Protein AF-A0A090EVD7-F1 (afdb_monomer_lite)

Sequence (364 aa):
MPYRMDLFGGSKLKAPQKTLAQLAARLPGAADEATGGKLLAIPYADTAPGTAFEQLARAWAPFKEAYYYTQRRGFAAPPDIAGLGPHDYALEGAFRLSLLPDRPAGAAHPFRLAGPDGPIALRPHDGCGFIRASLAERMPAIARALRPDGAAPVRVFGQDKRTSVPASALQHYPRSAAVAEETREKAEAWLGSRKQPRLTAEELFRTVTSGHIDGPGAVAVPSGDGRLYVPTLKSETLTGDGGVLVGRSPYDKPNLRPFAAGQVRSARDGDATAAFLDRCVAFQYSFNVAHKSGQRLAADDPTLFAKGILIVVPDQMWPADSPNKRSSTAISTATPLSSSATGPGSTSMCASSTRRSRRAARPR

pLDDT: mean 74.7, std 16.67, range [23.47, 95.31]

Foldseek 3Di:
DDWDQPFDLPPQQDFPDDDVLNVVPDDPPDDDPGPGGDTDIHPVVCCDPPHPNVQVLCQQQVDDVSNNVSSCLVNPADPPFPPDGSCLQDQDDDFFEAADEDDDPPDDALWWFADPLGTAQFDFDQQEKAFAPVRNCSRVVVVCQQDPPVGDHDDDPQQVPKDADFLQLVVQDDDDPVVVVLLQVLLVVVCVPDPDVDDRPVRVVSCVRRSRQIFGWDFFGDGNPQAAAAAPSRCPFDQDQFWKWKADPVNDPVRIDIGHNVRYHYVVNVDPNNVCVNNKDKDKDKDKDWQDPDPDRDSPTDIDIGIEMYIHDHLVRGDCPRPCNRGRMYHHHYDPDPDDDDRDYTDIMGMGGDDDDDDDDDDD

Secondary structure (DSSP, 8-state):
--EE-----GGGTSPPPPPHHHHHTPPTT------PPPPP-EEGGGGSTTSHHHHHHHHH--SHHHHHHHHHHHTPPPPS-TT--GGGG---S--PEEEEEP--TTPPPSS-EEETTEEE-B--BTTEEEEEHHHHTTSHHHHHHHS--SSPPPPPTTTT-EEEPPHHHHTTSPP-HHHHHHHHHHHHHHHHT-S-SSPPHHHHHHHHHHTT-EEEEE----BSSSPEEE-HHHHHHHSSSS-EEEEESS-SGGGEEEE-GGGEEEGGGT-HHHHHHHH--EEEEEEEEE--SSSS--TT--EEEEEEEEEEE-GGGS-TTSTTTT-SEEEEE----SS---PPP---EEEEE-PPP-------

Structure (mmCIF, N/CA/C/O backbone):
data_AF-A0A090EVD7-F1
#
_entry.id   AF-A0A090EVD7-F1
#
loop_
_atom_site.group_PDB
_atom_site.id
_atom_site.type_symbol
_atom_site.label_atom_id
_atom_site.label_alt_id
_atom_site.label_comp_id
_atom_site.label_asym_id
_atom_site.label_entity_id
_atom_site.label_seq_id
_atom_site.pdbx_PDB_ins_code
_atom_site.Cartn_x
_atom_site.Cartn_y
_atom_site.Cartn_z
_atom_site.occupancy
_atom_site.B_iso_or_equiv
_atom_site.auth_seq_id
_atom_site.auth_comp_id
_atom_site.auth_asym_id
_atom_site.auth_atom_id
_atom_site.pdbx_PDB_model_num
ATOM 1 N N . MET A 1 1 ? 9.063 25.035 -35.886 1.00 62.44 1 MET A N 1
ATOM 2 C CA . MET A 1 1 ? 9.014 23.572 -35.672 1.00 62.44 1 MET A CA 1
ATOM 3 C C . MET A 1 1 ? 7.650 23.236 -35.087 1.00 62.44 1 MET A C 1
ATOM 5 O O . MET A 1 1 ? 7.340 23.799 -34.045 1.00 62.44 1 MET A O 1
ATOM 9 N N . PRO A 1 2 ? 6.800 22.432 -35.747 1.00 80.94 2 PRO A N 1
ATOM 10 C CA . PRO A 1 2 ? 5.563 21.968 -35.125 1.00 80.94 2 PRO A CA 1
ATOM 11 C C . PRO A 1 2 ? 5.897 21.065 -33.931 1.00 80.94 2 PRO A C 1
ATOM 13 O O . PRO A 1 2 ? 6.804 20.236 -34.013 1.00 80.94 2 PRO A O 1
ATOM 16 N N . TYR A 1 3 ? 5.181 21.243 -32.823 1.00 74.88 3 TYR A N 1
ATOM 17 C CA . TYR A 1 3 ? 5.323 20.434 -31.614 1.00 74.88 3 TYR A CA 1
ATOM 18 C C . TYR A 1 3 ? 4.054 19.621 -31.381 1.00 74.88 3 TYR A C 1
ATOM 20 O O . TYR A 1 3 ? 2.947 20.098 -31.626 1.00 74.88 3 TYR A O 1
ATOM 28 N N . ARG A 1 4 ? 4.222 18.407 -30.861 1.00 71.06 4 ARG A N 1
ATOM 29 C CA . ARG A 1 4 ? 3.141 17.538 -30.405 1.00 71.06 4 ARG A CA 1
ATOM 30 C C . ARG A 1 4 ? 3.018 17.637 -28.882 1.00 71.06 4 ARG A C 1
ATOM 32 O O . ARG A 1 4 ? 4.021 17.553 -28.171 1.00 71.06 4 ARG A O 1
ATOM 39 N N . MET A 1 5 ? 1.794 17.823 -28.389 1.00 64.25 5 MET A N 1
ATOM 40 C CA . MET A 1 5 ? 1.467 18.010 -26.965 1.00 64.25 5 MET A CA 1
ATOM 41 C C . MET A 1 5 ? 0.593 16.863 -26.431 1.00 64.25 5 MET A C 1
ATOM 43 O O . MET A 1 5 ? -0.354 17.077 -25.682 1.00 64.25 5 MET A O 1
ATOM 47 N N . ASP A 1 6 ? 0.908 15.622 -26.800 1.00 64.31 6 ASP A N 1
ATOM 48 C CA . ASP A 1 6 ? 0.109 14.439 -26.431 1.00 64.31 6 ASP A CA 1
ATOM 49 C C . ASP A 1 6 ? 0.366 13.947 -24.991 1.00 64.31 6 ASP A C 1
ATOM 51 O O . ASP A 1 6 ? -0.045 12.852 -24.593 1.00 64.31 6 ASP A O 1
ATOM 55 N N . LEU A 1 7 ? 1.070 14.751 -24.189 1.00 61.84 7 LEU A N 1
ATOM 56 C CA . LEU A 1 7 ? 1.524 14.397 -22.852 1.00 61.84 7 LEU A CA 1
ATOM 57 C C . LEU A 1 7 ? 0.639 15.013 -21.772 1.00 61.84 7 LEU A C 1
ATOM 59 O O . LEU A 1 7 ? 0.555 16.231 -21.615 1.00 61.84 7 LEU A O 1
ATOM 63 N N . PHE A 1 8 ? 0.043 14.159 -20.943 1.00 59.28 8 PHE A N 1
ATOM 64 C CA . PHE A 1 8 ? -0.657 14.581 -19.742 1.00 59.28 8 PHE A CA 1
ATOM 65 C C . PHE A 1 8 ? 0.373 14.758 -18.620 1.00 59.28 8 PHE A C 1
ATOM 67 O O . PHE A 1 8 ? 0.847 13.784 -18.042 1.00 59.28 8 PHE A O 1
ATOM 74 N N . GLY A 1 9 ? 0.694 15.993 -18.232 1.00 56.09 9 GLY A N 1
ATOM 75 C CA . GLY A 1 9 ? 1.605 16.265 -17.106 1.00 56.09 9 GLY A CA 1
ATOM 76 C C . GLY A 1 9 ? 1.060 15.865 -15.717 1.00 56.09 9 GLY A C 1
ATOM 77 O O . GLY A 1 9 ? 1.660 16.177 -14.692 1.00 56.09 9 GLY A O 1
ATOM 78 N N . GLY A 1 10 ? -0.066 15.148 -15.642 1.00 60.41 10 GLY A N 1
ATOM 79 C CA . GLY A 1 10 ? -0.528 14.479 -14.424 1.00 60.41 10 GLY A CA 1
ATOM 80 C C . GLY A 1 10 ? -0.714 15.418 -13.227 1.00 60.41 10 GLY A C 1
ATOM 81 O O . GLY A 1 10 ? -1.279 16.502 -13.347 1.00 60.41 10 GLY A O 1
ATOM 82 N N . SER A 1 11 ? -0.252 15.007 -12.044 1.00 55.81 11 SER A N 1
ATOM 83 C CA . SER A 1 11 ? -0.281 15.837 -10.830 1.00 55.81 11 SER A CA 1
ATOM 84 C C . SER A 1 11 ? 0.554 17.116 -10.943 1.00 55.81 11 SER A C 1
ATOM 86 O O . SER A 1 11 ? 0.278 18.049 -10.199 1.00 55.81 11 SER A O 1
ATOM 88 N N . LYS A 1 12 ? 1.515 17.192 -11.875 1.00 57.22 12 LYS A N 1
ATOM 89 C CA . LYS A 1 12 ? 2.292 18.409 -12.149 1.00 57.22 12 LYS A CA 1
ATOM 90 C C . LYS A 1 12 ? 1.510 19.447 -12.957 1.00 57.22 12 LYS A C 1
ATOM 92 O O . LYS A 1 12 ? 1.918 20.595 -12.922 1.00 57.22 12 LYS A O 1
ATOM 97 N N . LEU A 1 13 ? 0.409 19.073 -13.630 1.00 62.12 13 LEU A N 1
ATOM 98 C CA . LEU A 1 13 ? -0.524 20.010 -14.288 1.00 62.12 13 LEU A CA 1
ATOM 99 C C . LEU A 1 13 ? -1.549 20.616 -13.339 1.00 62.12 13 LEU A C 1
ATOM 101 O O . LEU A 1 13 ? -2.128 21.657 -13.649 1.00 62.12 13 LEU A O 1
ATOM 105 N N . LYS A 1 14 ? -1.813 19.950 -12.211 1.00 60.03 14 LYS A N 1
ATOM 106 C CA . LYS A 1 14 ? -2.810 20.424 -11.258 1.00 60.03 14 LYS A CA 1
ATOM 107 C C . LYS A 1 14 ? -2.303 21.716 -10.632 1.00 60.03 14 LYS A C 1
ATOM 109 O O . LYS A 1 14 ? -1.212 21.735 -10.066 1.00 60.03 14 LYS A O 1
ATOM 114 N N . ALA A 1 15 ? -3.124 22.760 -10.694 1.00 61.50 15 ALA A N 1
ATOM 115 C CA . ALA A 1 15 ? -2.957 23.903 -9.814 1.00 61.50 15 ALA A CA 1
ATOM 116 C C . ALA A 1 15 ? -2.883 23.412 -8.353 1.00 61.50 15 ALA A C 1
ATOM 118 O O . ALA A 1 15 ? -3.482 22.372 -8.033 1.00 61.50 15 ALA A O 1
ATOM 119 N N . PRO A 1 16 ? -2.169 24.125 -7.466 1.00 64.69 16 PRO A N 1
ATOM 120 C CA . PRO A 1 16 ? -2.149 23.804 -6.046 1.00 64.69 16 PRO A CA 1
ATOM 121 C C . PRO A 1 16 ? -3.571 23.560 -5.531 1.00 64.69 16 PRO A C 1
ATOM 123 O O . PRO A 1 16 ? -4.482 24.343 -5.811 1.00 64.69 16 PRO A O 1
ATOM 126 N N . GLN A 1 17 ? -3.786 22.443 -4.825 1.00 63.12 17 GLN A N 1
ATOM 127 C CA . GLN A 1 17 ? -5.107 22.152 -4.275 1.00 63.12 17 GLN A CA 1
ATOM 128 C C . GLN A 1 17 ? -5.476 23.241 -3.274 1.00 63.12 17 GLN A C 1
ATOM 130 O O . GLN A 1 17 ? -4.784 23.434 -2.276 1.00 63.12 17 GLN A O 1
ATOM 135 N N . LYS A 1 18 ? -6.583 23.930 -3.546 1.00 63.94 18 LYS A N 1
ATOM 136 C CA . LYS A 1 18 ? -7.149 24.889 -2.607 1.00 63.94 18 LYS A CA 1
ATOM 137 C C . LYS A 1 18 ? -7.725 24.147 -1.411 1.00 63.94 18 LYS A C 1
ATOM 139 O O . LYS A 1 18 ? -8.393 23.124 -1.569 1.00 63.94 18 LYS A O 1
ATOM 144 N N . THR A 1 19 ? -7.481 24.667 -0.220 1.00 64.44 19 THR A N 1
ATOM 145 C CA . THR A 1 19 ? -8.128 24.173 0.994 1.00 64.44 19 THR A CA 1
ATOM 146 C C . THR A 1 19 ? -9.610 24.553 0.986 1.00 64.44 19 THR A C 1
ATOM 148 O O . THR A 1 19 ? -10.019 25.514 0.330 1.00 64.44 19 THR A O 1
ATOM 151 N N . LEU A 1 20 ? -10.439 23.828 1.739 1.00 58.94 20 LEU A N 1
ATOM 152 C CA . LEU A 1 20 ? -11.855 24.181 1.891 1.00 58.94 20 LEU A CA 1
ATOM 153 C C . LEU A 1 20 ? -12.030 25.579 2.500 1.00 58.94 20 LEU A C 1
ATOM 155 O O . LEU A 1 20 ? -12.945 26.298 2.115 1.00 58.94 20 LEU A O 1
ATOM 159 N N . ALA A 1 21 ? -11.113 26.005 3.374 1.00 60.00 21 ALA A N 1
ATOM 160 C CA . ALA A 1 21 ? -11.080 27.369 3.895 1.00 60.00 21 ALA A CA 1
ATOM 161 C C . ALA A 1 21 ? -10.827 28.417 2.793 1.00 60.00 21 ALA A C 1
ATOM 163 O O . ALA A 1 21 ? -11.496 29.444 2.764 1.00 60.00 21 ALA A O 1
ATOM 164 N N . GLN A 1 22 ? -9.919 28.145 1.848 1.00 66.88 22 GLN A N 1
ATOM 165 C CA . GLN A 1 22 ? -9.660 29.024 0.697 1.00 66.88 22 GLN A CA 1
ATOM 166 C C . GLN A 1 22 ? -10.831 29.061 -0.294 1.00 66.88 22 GLN A C 1
ATOM 168 O O . GLN A 1 22 ? -11.058 30.082 -0.937 1.00 66.88 22 GLN A O 1
ATOM 173 N N . LEU A 1 23 ? -11.579 27.962 -0.420 1.00 68.06 23 LEU A N 1
ATOM 174 C CA . LEU A 1 23 ? -12.808 27.921 -1.214 1.00 68.06 23 LEU A CA 1
ATOM 175 C C . LEU A 1 23 ? -13.944 28.698 -0.533 1.00 68.06 23 LEU A C 1
ATOM 177 O O . LEU A 1 23 ? -14.660 29.427 -1.209 1.00 68.06 23 LEU A O 1
ATOM 181 N N . ALA A 1 24 ? -14.075 28.582 0.791 1.00 65.50 24 ALA A N 1
ATOM 182 C CA . ALA A 1 24 ? -15.090 29.281 1.578 1.00 65.50 24 ALA A CA 1
ATOM 183 C C . ALA A 1 24 ? -14.823 30.792 1.705 1.00 65.50 24 ALA A C 1
ATOM 185 O O . ALA A 1 24 ? -15.763 31.574 1.775 1.00 65.50 24 ALA A O 1
ATOM 186 N N . ALA A 1 25 ? -13.555 31.211 1.703 1.00 68.06 25 ALA A N 1
ATOM 187 C CA . ALA A 1 25 ? -13.157 32.620 1.726 1.00 68.06 25 ALA A CA 1
ATOM 188 C C . ALA A 1 25 ? -13.292 33.322 0.359 1.00 68.06 25 ALA A C 1
ATOM 190 O O . ALA A 1 25 ? -12.976 34.506 0.236 1.00 68.06 25 ALA A O 1
ATOM 191 N N . ARG A 1 26 ? -13.720 32.606 -0.689 1.00 65.75 26 ARG A N 1
ATOM 192 C CA . ARG A 1 26 ? -13.808 33.145 -2.046 1.00 65.75 26 ARG A CA 1
ATOM 193 C C . ARG A 1 26 ? -15.038 34.044 -2.188 1.00 65.75 26 ARG A C 1
ATOM 195 O O . ARG A 1 26 ? -16.167 33.586 -2.043 1.00 65.75 26 ARG A O 1
ATOM 202 N N . LEU A 1 27 ? -14.814 35.309 -2.540 1.00 60.22 27 LEU A N 1
ATOM 203 C CA . LEU A 1 27 ? -15.887 36.224 -2.931 1.00 60.22 27 LEU A CA 1
ATOM 204 C C . LEU A 1 27 ? -16.494 35.802 -4.286 1.00 60.22 27 LEU A C 1
ATOM 206 O O . LEU A 1 27 ? -15.747 35.370 -5.176 1.00 60.22 27 LEU A O 1
ATOM 210 N N . PRO A 1 28 ? -17.820 35.946 -4.484 1.00 53.47 28 PRO A N 1
ATOM 211 C CA . PRO A 1 28 ? -18.448 35.720 -5.783 1.00 53.47 28 PRO A CA 1
ATOM 212 C C . PRO A 1 28 ? -17.797 36.611 -6.852 1.00 53.47 28 PRO A C 1
ATOM 214 O O . PRO A 1 28 ? -17.738 37.825 -6.691 1.00 53.47 28 PRO A O 1
ATOM 217 N N . GLY A 1 29 ? -17.287 36.013 -7.934 1.00 58.09 29 GLY A N 1
ATOM 218 C CA . GLY A 1 29 ? -16.693 36.746 -9.063 1.00 58.09 29 GLY A CA 1
ATOM 219 C C . GLY A 1 29 ? -15.184 37.017 -8.988 1.00 58.09 29 GLY A C 1
ATOM 220 O O . GLY A 1 29 ? -14.632 37.569 -9.936 1.00 58.09 29 GLY A O 1
ATOM 221 N N . ALA A 1 30 ? -14.485 36.602 -7.926 1.00 65.00 30 ALA A N 1
ATOM 222 C CA . ALA A 1 30 ? -13.026 36.730 -7.863 1.00 65.00 30 ALA A CA 1
ATOM 223 C C . ALA A 1 30 ? -12.327 35.838 -8.914 1.00 65.00 30 ALA A C 1
ATOM 225 O O . ALA A 1 30 ? -12.530 34.613 -8.939 1.00 65.00 30 ALA A O 1
ATOM 226 N N . ALA A 1 31 ? -11.498 36.461 -9.760 1.00 57.09 31 ALA A N 1
ATOM 227 C CA . ALA A 1 31 ? -10.691 35.789 -10.775 1.00 57.09 31 ALA A CA 1
ATOM 228 C C . ALA A 1 31 ? -9.670 34.831 -10.135 1.00 57.09 31 ALA A C 1
ATOM 230 O O . ALA A 1 31 ? -9.105 35.109 -9.079 1.00 57.09 31 ALA A O 1
ATOM 231 N N . ASP A 1 32 ? -9.461 33.676 -10.769 1.00 60.75 32 ASP A N 1
ATOM 232 C CA . ASP A 1 32 ? -8.504 32.670 -10.309 1.00 60.75 32 ASP A CA 1
ATOM 233 C C . ASP A 1 32 ? -7.078 33.007 -10.772 1.00 60.75 32 ASP A C 1
ATOM 235 O O . ASP A 1 32 ? -6.754 32.829 -11.942 1.00 60.75 32 ASP A O 1
ATOM 239 N N . GLU A 1 33 ? -6.189 33.386 -9.850 1.00 60.81 33 GLU A N 1
ATOM 240 C CA . GLU A 1 33 ? -4.734 33.306 -10.062 1.00 60.81 33 GLU A CA 1
ATOM 241 C C . GLU A 1 33 ? -4.246 31.877 -9.785 1.00 60.81 33 GLU A C 1
ATOM 243 O O . GLU A 1 33 ? -3.564 31.584 -8.805 1.00 60.81 33 GLU A O 1
ATOM 248 N N . ALA A 1 34 ? -4.645 30.932 -10.629 1.00 56.94 34 ALA A N 1
ATOM 249 C CA . ALA A 1 34 ? -4.056 29.602 -10.617 1.00 56.94 34 ALA A CA 1
ATOM 250 C C . ALA A 1 34 ? -3.180 29.457 -11.858 1.00 56.94 34 ALA A C 1
ATOM 252 O O . ALA A 1 34 ? -3.667 29.113 -12.935 1.00 56.94 34 ALA A O 1
ATOM 253 N N . THR A 1 35 ? -1.877 29.705 -11.719 1.00 56.22 35 THR A N 1
ATOM 254 C CA . THR A 1 35 ? -0.919 29.302 -12.749 1.00 56.22 35 THR A CA 1
ATOM 255 C C . THR A 1 35 ? -0.909 27.772 -12.807 1.00 56.22 35 THR A C 1
ATOM 257 O O . THR A 1 35 ? -0.492 27.080 -11.878 1.00 56.22 35 THR A O 1
ATOM 260 N N . GLY A 1 36 ? -1.486 27.231 -13.883 1.00 59.34 36 GLY A N 1
ATOM 261 C CA . GLY A 1 36 ? -1.478 25.799 -14.168 1.00 59.34 36 GLY A CA 1
ATOM 262 C C . GLY A 1 36 ? -0.056 25.268 -14.372 1.00 59.34 36 GLY A C 1
ATOM 263 O O . GLY A 1 36 ? 0.899 26.025 -14.551 1.00 59.34 36 GLY A O 1
ATOM 264 N N . GLY A 1 37 ? 0.102 23.946 -14.335 1.00 62.09 37 GLY A N 1
ATOM 265 C CA . GLY A 1 37 ? 1.412 23.328 -14.526 1.00 62.09 37 GLY A CA 1
ATOM 266 C C . GLY A 1 37 ? 1.956 23.396 -15.955 1.00 62.09 37 GLY A C 1
ATOM 267 O O . GLY A 1 37 ? 1.226 23.638 -16.912 1.00 62.09 37 GLY A O 1
ATOM 268 N N . LYS A 1 38 ? 3.259 23.129 -16.102 1.00 64.31 38 LYS A N 1
ATOM 269 C CA . LYS A 1 38 ? 3.960 23.102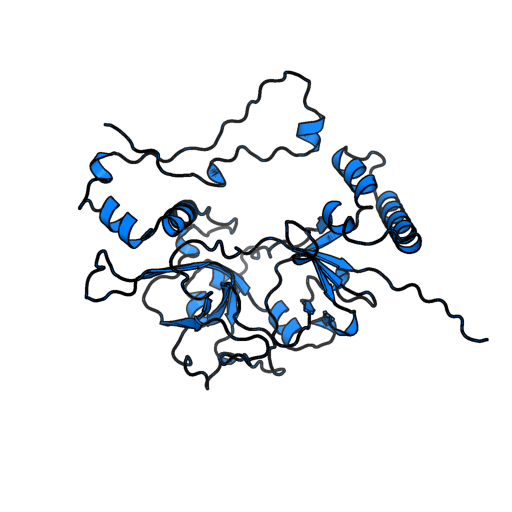 -17.397 1.00 64.31 38 LYS A CA 1
ATOM 270 C C . LYS A 1 38 ? 3.566 21.858 -18.212 1.00 64.31 38 LYS A C 1
ATOM 272 O O . LYS A 1 38 ? 3.585 20.747 -17.682 1.00 64.31 38 LYS A O 1
ATOM 277 N N . LEU A 1 39 ? 3.260 22.043 -19.498 1.00 65.50 39 LEU A N 1
ATOM 278 C CA . LEU A 1 39 ? 3.075 20.962 -20.473 1.00 65.50 39 LEU A CA 1
ATOM 279 C C . LEU A 1 39 ? 4.411 20.632 -21.144 1.00 65.50 39 LEU A C 1
ATOM 281 O O . LEU A 1 39 ? 5.169 21.536 -21.492 1.00 65.50 39 LEU A O 1
ATOM 285 N N . LEU A 1 40 ? 4.693 19.343 -21.340 1.00 66.62 40 LEU A N 1
ATOM 286 C CA . LEU A 1 40 ? 5.825 18.924 -22.160 1.00 66.62 40 LEU A CA 1
ATOM 287 C C . LEU A 1 40 ? 5.381 18.894 -23.627 1.00 66.62 40 LEU A C 1
ATOM 289 O O . LEU A 1 40 ? 4.377 18.266 -23.960 1.00 66.62 40 LEU A O 1
ATOM 293 N N . ALA A 1 41 ? 6.141 19.562 -24.486 1.00 74.19 41 ALA A N 1
ATOM 294 C CA . ALA A 1 41 ? 5.939 19.577 -25.926 1.00 74.19 41 ALA A CA 1
ATOM 295 C C . ALA A 1 41 ? 7.155 18.926 -26.593 1.00 74.19 41 ALA A C 1
ATOM 297 O O . ALA A 1 41 ? 8.290 19.294 -26.296 1.00 74.19 41 ALA A O 1
ATOM 298 N N . ILE A 1 42 ? 6.922 17.953 -27.474 1.00 77.38 42 ILE A N 1
ATOM 299 C CA . ILE A 1 42 ? 7.988 17.239 -28.191 1.00 77.38 42 ILE A CA 1
ATOM 300 C C . ILE A 1 42 ? 7.971 17.705 -29.648 1.00 77.38 42 ILE A C 1
ATOM 302 O O . ILE A 1 42 ? 6.883 17.788 -30.226 1.00 77.38 42 ILE A O 1
ATOM 306 N N . PRO A 1 43 ? 9.121 18.026 -30.263 1.00 85.56 43 PRO A N 1
ATOM 307 C CA . PRO A 1 43 ? 9.169 18.336 -31.686 1.00 85.56 43 PRO A CA 1
ATOM 308 C C . PRO A 1 43 ? 8.533 17.214 -32.513 1.00 85.56 43 PRO A C 1
ATOM 310 O O . PRO A 1 43 ? 8.826 16.038 -32.314 1.00 85.56 43 PRO A O 1
ATOM 313 N N . TYR A 1 44 ? 7.668 17.561 -33.466 1.00 83.00 44 TYR A N 1
ATOM 314 C CA . TYR A 1 44 ? 6.974 16.567 -34.290 1.00 83.00 44 TYR A CA 1
ATOM 315 C C . TYR A 1 44 ? 7.954 15.659 -35.047 1.00 83.00 44 TYR A C 1
ATOM 317 O O . TYR A 1 44 ? 7.718 14.456 -35.156 1.00 83.00 44 TYR A O 1
ATOM 325 N N . ALA A 1 45 ? 9.079 16.225 -35.498 1.00 87.44 45 ALA A N 1
ATOM 326 C CA . ALA A 1 45 ? 10.152 15.498 -36.172 1.00 87.44 45 ALA A CA 1
ATOM 327 C C . ALA A 1 45 ? 10.699 14.338 -35.328 1.00 87.44 45 ALA A C 1
ATOM 329 O O . ALA A 1 45 ? 10.961 13.273 -35.873 1.00 87.44 45 ALA A O 1
ATOM 330 N N . ASP A 1 46 ? 10.773 14.501 -34.004 1.00 84.19 46 ASP A N 1
ATOM 331 C CA . ASP A 1 46 ? 11.256 13.459 -33.096 1.00 84.19 46 ASP A CA 1
ATOM 332 C C . ASP A 1 46 ? 10.214 12.357 -32.873 1.00 84.19 46 ASP A C 1
ATOM 334 O O . ASP A 1 46 ? 10.551 11.280 -32.400 1.00 84.19 46 ASP A O 1
ATOM 338 N N . THR A 1 47 ? 8.950 12.574 -33.239 1.00 79.56 47 THR A N 1
ATOM 339 C CA . THR A 1 47 ? 7.881 11.564 -33.120 1.00 79.56 47 THR A CA 1
ATOM 340 C C . THR A 1 47 ? 7.645 10.758 -34.398 1.00 79.56 47 THR A C 1
ATOM 342 O O . THR A 1 47 ? 6.759 9.903 -34.418 1.00 79.56 47 THR A O 1
ATOM 345 N N . ALA A 1 48 ? 8.400 11.029 -35.467 1.00 84.31 48 ALA A N 1
ATOM 346 C CA . ALA A 1 48 ? 8.284 10.299 -36.724 1.00 84.31 48 ALA A CA 1
ATOM 347 C C . ALA A 1 48 ? 8.717 8.822 -36.570 1.00 84.31 48 ALA A C 1
ATOM 349 O O . ALA A 1 48 ? 9.588 8.526 -35.749 1.00 84.31 48 ALA A O 1
ATOM 350 N N . PRO A 1 49 ? 8.151 7.886 -37.357 1.00 82.38 49 PRO A N 1
ATOM 351 C CA . PRO A 1 49 ? 8.560 6.483 -37.322 1.00 82.38 49 PRO A CA 1
ATOM 352 C C . PRO A 1 49 ? 10.071 6.309 -37.512 1.00 82.38 49 PRO A C 1
ATOM 354 O O . PRO A 1 49 ? 10.656 6.883 -38.431 1.00 82.38 49 PRO A O 1
ATOM 357 N N . GLY A 1 50 ? 10.699 5.493 -36.663 1.00 79.94 50 GLY A N 1
ATOM 358 C CA . GLY A 1 50 ? 12.120 5.165 -36.770 1.00 79.94 50 GLY A CA 1
ATOM 359 C C . GLY A 1 50 ? 13.066 6.135 -36.061 1.00 79.94 50 GLY A C 1
ATOM 360 O O . GLY A 1 50 ? 14.261 5.846 -35.998 1.00 79.94 50 GLY A O 1
ATOM 361 N N . THR A 1 51 ? 12.580 7.226 -35.466 1.00 85.81 51 THR A N 1
ATOM 362 C CA . THR A 1 51 ? 13.415 8.081 -34.609 1.00 85.81 51 THR A CA 1
ATOM 363 C C . THR A 1 51 ? 13.759 7.381 -33.294 1.00 85.81 51 THR A C 1
ATOM 365 O O . THR A 1 51 ? 13.060 6.476 -32.834 1.00 85.81 51 THR A O 1
ATOM 368 N N . ALA A 1 52 ? 14.827 7.832 -32.631 1.00 82.44 52 ALA A N 1
ATOM 369 C CA . ALA A 1 52 ? 15.202 7.302 -31.321 1.00 82.44 52 ALA A CA 1
ATOM 370 C C . ALA A 1 52 ? 14.092 7.502 -30.273 1.00 82.44 52 ALA A C 1
ATOM 372 O O . ALA A 1 52 ? 13.845 6.616 -29.455 1.00 82.44 52 ALA A O 1
ATOM 373 N N . PHE A 1 53 ? 13.399 8.645 -30.316 1.00 81.06 53 PHE A N 1
ATOM 374 C CA . PHE A 1 53 ? 12.300 8.926 -29.399 1.00 81.06 53 PHE A CA 1
ATOM 375 C C . PHE A 1 53 ? 11.077 8.044 -29.680 1.00 81.06 53 PHE A C 1
ATOM 377 O O . PHE A 1 53 ? 10.498 7.520 -28.732 1.00 81.06 53 PHE A O 1
ATOM 384 N N . GLU A 1 54 ? 10.709 7.810 -30.944 1.00 81.38 54 GLU A N 1
ATOM 385 C CA . GLU A 1 54 ? 9.618 6.890 -31.293 1.00 81.38 54 GLU A CA 1
ATOM 386 C C . GLU A 1 54 ? 9.934 5.458 -30.848 1.00 81.38 54 GLU A C 1
ATOM 388 O O . GLU A 1 54 ? 9.127 4.838 -30.156 1.00 81.38 54 GLU A O 1
ATOM 393 N N . GLN A 1 55 ? 11.143 4.966 -31.131 1.00 77.94 55 GLN A N 1
ATOM 394 C CA . GLN A 1 55 ? 11.569 3.627 -30.718 1.00 77.94 55 GLN A CA 1
ATOM 395 C C . GLN A 1 55 ? 11.571 3.462 -29.190 1.00 77.94 55 GLN A C 1
ATOM 397 O O . GLN A 1 55 ? 11.124 2.432 -28.672 1.00 77.94 55 GLN A O 1
ATOM 402 N N . LEU A 1 56 ? 12.033 4.484 -28.458 1.00 77.19 56 LEU A N 1
ATOM 403 C CA . LEU A 1 56 ? 11.985 4.520 -26.997 1.00 77.19 56 LEU A CA 1
ATOM 404 C C . LEU A 1 56 ? 10.540 4.530 -26.490 1.00 77.19 56 LEU A C 1
ATOM 406 O O . LEU A 1 56 ? 10.191 3.739 -25.613 1.00 77.19 56 LEU A O 1
ATOM 410 N N . ALA A 1 57 ? 9.693 5.393 -27.053 1.00 75.56 57 ALA A N 1
ATOM 411 C CA . ALA A 1 57 ? 8.288 5.500 -26.685 1.00 75.56 57 ALA A CA 1
ATOM 412 C C . ALA A 1 57 ? 7.549 4.179 -26.925 1.00 75.56 57 ALA A C 1
ATOM 414 O O . ALA A 1 57 ? 6.795 3.751 -26.057 1.00 75.56 57 ALA A O 1
ATOM 415 N N . ARG A 1 58 ? 7.826 3.478 -28.029 1.00 72.75 58 ARG A N 1
ATOM 416 C CA . ARG A 1 58 ? 7.253 2.160 -28.328 1.00 72.75 58 ARG A CA 1
ATOM 417 C C . ARG A 1 58 ? 7.673 1.096 -27.315 1.00 72.75 58 ARG A C 1
ATOM 419 O O . ARG A 1 58 ? 6.846 0.303 -26.878 1.00 72.75 58 ARG A O 1
ATOM 426 N N . ALA A 1 59 ? 8.938 1.100 -26.893 1.00 70.00 59 ALA A N 1
ATOM 427 C CA . ALA A 1 59 ? 9.426 0.176 -25.869 1.00 70.00 59 ALA A CA 1
ATOM 428 C C . ALA A 1 59 ? 8.870 0.493 -24.468 1.00 70.00 59 ALA A C 1
ATOM 430 O O . ALA A 1 59 ? 8.644 -0.410 -23.662 1.00 70.00 59 ALA A O 1
ATOM 431 N N . TRP A 1 60 ? 8.663 1.774 -24.159 1.00 69.56 60 TRP A N 1
ATOM 432 C CA . TRP A 1 60 ? 8.213 2.225 -22.843 1.00 69.56 60 TRP A CA 1
ATOM 433 C C . TRP A 1 60 ? 6.691 2.278 -22.690 1.00 69.56 60 TRP A C 1
ATOM 435 O O . TRP A 1 60 ? 6.193 2.157 -21.571 1.00 69.56 60 TRP A O 1
ATOM 445 N N . ALA A 1 61 ? 5.951 2.475 -23.774 1.00 70.50 61 ALA A N 1
ATOM 446 C CA . ALA A 1 61 ? 4.501 2.632 -23.811 1.00 70.50 61 ALA A CA 1
ATOM 447 C C . ALA A 1 61 ? 3.888 1.794 -24.951 1.00 70.50 61 ALA A C 1
ATOM 449 O O . ALA A 1 61 ? 3.323 2.349 -25.893 1.00 70.50 61 ALA A O 1
ATOM 450 N N . PRO A 1 62 ? 3.987 0.457 -24.872 1.00 62.56 62 PRO A N 1
ATOM 451 C CA . PRO A 1 62 ? 3.644 -0.433 -25.984 1.00 62.56 62 PRO A CA 1
ATOM 452 C C . PRO A 1 62 ? 2.146 -0.482 -26.329 1.00 62.56 62 PRO A C 1
ATOM 454 O O . PRO A 1 62 ? 1.778 -0.930 -27.409 1.00 62.56 62 PRO A O 1
ATOM 457 N N . PHE A 1 63 ? 1.271 -0.014 -25.438 1.00 64.38 63 PHE A N 1
ATOM 458 C CA . PHE A 1 63 ? -0.169 0.096 -25.673 1.00 64.38 63 PHE A CA 1
ATOM 459 C C . PHE A 1 63 ? -0.739 1.353 -25.012 1.00 64.38 63 PHE A C 1
ATOM 461 O O . PHE A 1 63 ? -0.091 2.000 -24.181 1.00 64.38 63 PHE A O 1
ATOM 468 N N . LYS A 1 64 ? -1.972 1.707 -25.386 1.00 65.25 64 LYS A N 1
ATOM 469 C CA . LYS A 1 64 ? -2.622 2.975 -25.027 1.00 65.25 64 LYS A CA 1
ATOM 470 C C . LYS A 1 64 ? -2.643 3.236 -23.517 1.00 65.25 64 LYS A C 1
ATOM 472 O O . LYS A 1 64 ? -2.329 4.338 -23.079 1.00 65.25 64 LYS A O 1
ATOM 477 N N . GLU A 1 65 ? -2.960 2.234 -22.704 1.00 64.12 65 GLU A N 1
ATOM 478 C CA . GLU A 1 65 ? -2.994 2.366 -21.247 1.00 64.12 65 GLU A CA 1
ATOM 479 C C . GLU A 1 65 ? -1.589 2.522 -20.656 1.00 64.12 65 GLU A C 1
ATOM 481 O O . GLU A 1 65 ? -1.381 3.374 -19.787 1.00 64.12 65 GLU A O 1
ATOM 486 N N . ALA A 1 66 ? -0.609 1.763 -21.161 1.00 64.94 66 ALA A N 1
ATOM 487 C CA . ALA A 1 66 ? 0.789 1.893 -20.758 1.00 64.94 66 ALA A CA 1
ATOM 488 C C . ALA A 1 66 ? 1.324 3.301 -21.045 1.00 64.94 66 ALA A C 1
ATOM 490 O O . ALA A 1 66 ? 2.050 3.844 -20.218 1.00 64.94 66 ALA A O 1
ATOM 491 N N . TYR A 1 67 ? 0.898 3.941 -22.139 1.00 68.25 67 TYR A N 1
ATOM 492 C CA . TYR A 1 67 ? 1.247 5.330 -22.449 1.00 68.25 67 TYR A CA 1
ATOM 493 C C . TYR A 1 67 ? 0.871 6.295 -21.318 1.00 68.25 67 TYR A C 1
ATOM 495 O O . TYR A 1 67 ? 1.730 7.040 -20.844 1.00 68.25 67 TYR A O 1
ATOM 503 N N . TYR A 1 68 ? -0.350 6.218 -20.776 1.00 65.62 68 TYR A N 1
ATOM 504 C CA . TYR A 1 68 ? -0.766 7.084 -19.663 1.00 65.62 68 TYR A CA 1
ATOM 505 C C . TYR A 1 68 ? 0.064 6.872 -18.384 1.00 65.62 68 TYR A C 1
ATOM 507 O O . TYR A 1 68 ? 0.343 7.826 -17.651 1.00 65.62 68 TYR A O 1
ATOM 515 N N . TYR A 1 69 ? 0.469 5.635 -18.084 1.00 63.09 69 TYR A N 1
ATOM 516 C CA . TYR A 1 69 ? 1.293 5.338 -16.905 1.00 63.09 69 TYR A CA 1
ATOM 517 C C . TYR A 1 69 ? 2.770 5.666 -17.111 1.00 63.09 69 TYR A C 1
ATOM 519 O O . TYR A 1 69 ? 3.423 6.137 -16.180 1.00 63.09 69 TYR A O 1
ATOM 527 N N . THR A 1 70 ? 3.287 5.460 -18.316 1.00 65.69 70 THR A N 1
ATOM 528 C CA . THR A 1 70 ? 4.659 5.794 -18.697 1.00 65.69 70 THR A CA 1
ATOM 529 C C . THR A 1 70 ? 4.880 7.295 -18.671 1.00 65.69 70 THR A C 1
ATOM 531 O O . THR A 1 70 ? 5.886 7.737 -18.123 1.00 65.69 70 THR A O 1
ATOM 534 N N . GLN A 1 71 ? 3.903 8.090 -19.116 1.00 65.31 71 GLN A N 1
ATOM 535 C CA . GLN A 1 71 ? 3.923 9.537 -18.898 1.00 65.31 71 GLN A CA 1
ATOM 536 C C . GLN A 1 71 ? 4.055 9.869 -17.408 1.00 65.31 71 GLN A C 1
ATOM 538 O O . GLN A 1 71 ? 4.971 10.579 -17.006 1.00 65.31 71 GLN A O 1
ATOM 543 N N . ARG A 1 72 ? 3.206 9.286 -16.549 1.00 62.03 72 ARG A N 1
ATOM 544 C CA . ARG A 1 72 ? 3.283 9.510 -15.093 1.00 62.03 72 ARG A CA 1
ATOM 545 C C . ARG A 1 72 ? 4.618 9.070 -14.485 1.00 62.03 72 ARG A C 1
ATOM 547 O O . ARG A 1 72 ? 5.049 9.691 -13.521 1.00 62.03 72 ARG A O 1
ATOM 554 N N . ARG A 1 73 ? 5.260 8.030 -15.029 1.00 62.97 73 ARG A N 1
ATOM 555 C CA . ARG A 1 73 ? 6.590 7.565 -14.606 1.00 62.97 73 ARG A CA 1
ATOM 556 C C . ARG A 1 73 ? 7.687 8.547 -15.017 1.00 62.97 73 ARG A C 1
ATOM 558 O O . ARG A 1 73 ? 8.527 8.869 -14.188 1.00 62.97 73 ARG A O 1
ATOM 565 N N . GLY A 1 74 ? 7.636 9.064 -16.245 1.00 59.91 74 GLY A N 1
ATOM 566 C CA . GLY A 1 74 ? 8.560 10.094 -16.733 1.00 59.91 74 GLY A CA 1
ATOM 567 C C . GLY A 1 74 ? 8.455 11.427 -15.980 1.00 59.91 74 GLY A C 1
ATOM 568 O O . GLY A 1 74 ? 9.401 12.204 -15.985 1.00 59.91 74 GLY A O 1
ATOM 569 N N . PHE A 1 75 ? 7.333 11.669 -15.290 1.00 58.81 75 PHE A N 1
ATOM 570 C CA . PHE A 1 75 ? 7.096 12.850 -14.447 1.00 58.81 75 PHE A CA 1
ATOM 571 C C . PHE A 1 75 ? 7.011 12.535 -12.947 1.00 58.81 75 PHE A C 1
ATOM 573 O O . PHE A 1 75 ? 6.481 13.350 -12.180 1.00 58.81 75 PHE A O 1
ATOM 580 N N . ALA A 1 76 ? 7.490 11.367 -12.508 1.00 57.72 76 ALA A N 1
ATOM 581 C CA . ALA A 1 76 ? 7.548 11.058 -11.087 1.00 57.72 76 ALA A CA 1
ATOM 582 C C . ALA A 1 76 ? 8.432 12.107 -10.397 1.00 57.72 76 ALA A C 1
ATOM 584 O O . ALA A 1 76 ? 9.603 12.273 -10.731 1.00 57.72 76 ALA A O 1
ATOM 585 N N . ALA A 1 77 ? 7.850 12.868 -9.467 1.00 57.31 77 ALA A N 1
ATOM 586 C CA . ALA A 1 77 ? 8.646 13.760 -8.641 1.00 57.31 77 ALA A CA 1
ATOM 587 C C . ALA A 1 77 ? 9.597 12.899 -7.796 1.00 57.31 77 ALA A C 1
ATOM 589 O O . ALA A 1 77 ? 9.144 11.862 -7.293 1.00 57.31 77 ALA A O 1
ATOM 590 N N . PRO A 1 78 ? 10.865 13.315 -7.610 1.00 57.16 78 PRO A N 1
ATOM 591 C CA . PRO A 1 78 ? 11.661 12.717 -6.555 1.00 57.16 78 PRO A CA 1
ATOM 592 C C . PRO A 1 78 ? 10.863 12.890 -5.260 1.00 57.16 78 PRO A C 1
ATOM 594 O O . PRO A 1 78 ? 10.247 13.943 -5.051 1.00 57.16 78 PRO A O 1
ATOM 597 N N . PRO A 1 79 ? 10.767 11.854 -4.432 1.00 62.34 79 PRO A N 1
ATOM 598 C CA . PRO A 1 79 ? 10.131 12.011 -3.145 1.00 62.34 79 PRO A CA 1
ATOM 599 C C . PRO A 1 79 ? 10.955 12.944 -2.277 1.00 62.34 79 PRO A C 1
ATOM 601 O O . PRO A 1 79 ? 12.129 13.211 -2.522 1.00 62.34 79 PRO A O 1
ATOM 604 N N . ASP A 1 80 ? 10.290 13.416 -1.239 1.00 70.50 80 ASP A N 1
ATOM 605 C CA . ASP A 1 80 ? 10.821 14.348 -0.261 1.00 70.50 80 ASP A CA 1
ATOM 606 C C . ASP A 1 80 ? 11.780 13.630 0.711 1.00 70.50 80 ASP A C 1
ATOM 608 O O . ASP A 1 80 ? 11.532 13.545 1.912 1.00 70.50 80 ASP A O 1
ATOM 612 N N . ILE A 1 81 ? 12.833 13.003 0.169 1.00 78.06 81 ILE A N 1
ATOM 613 C CA . ILE A 1 81 ? 13.939 12.423 0.934 1.00 78.06 81 ILE A CA 1
ATOM 614 C C . ILE A 1 81 ? 15.197 13.221 0.615 1.00 78.06 81 ILE A C 1
ATOM 616 O O . ILE A 1 81 ? 15.671 13.238 -0.521 1.00 78.06 81 ILE A O 1
ATOM 620 N N . ALA A 1 82 ? 15.743 13.872 1.640 1.00 81.69 82 ALA A N 1
ATOM 621 C CA . ALA A 1 82 ? 16.926 14.706 1.509 1.00 81.69 82 ALA A CA 1
ATOM 622 C C . ALA A 1 82 ? 18.114 13.922 0.924 1.00 81.69 82 ALA A C 1
ATOM 624 O O . ALA A 1 82 ? 18.454 12.835 1.395 1.00 81.69 82 ALA A O 1
ATOM 625 N N . GLY A 1 83 ? 18.756 14.509 -0.088 1.00 83.44 83 GLY A N 1
ATOM 626 C CA . GLY A 1 83 ? 19.945 13.949 -0.731 1.00 83.44 83 GLY A CA 1
ATOM 627 C C . GLY A 1 83 ? 19.679 12.860 -1.772 1.00 83.44 83 GLY A C 1
ATOM 628 O O . GLY A 1 83 ? 20.647 12.322 -2.294 1.00 83.44 83 GLY A O 1
ATOM 629 N N . LEU A 1 84 ? 18.415 12.547 -2.090 1.00 84.44 84 LEU A N 1
ATOM 630 C CA . LEU A 1 84 ? 18.058 11.576 -3.129 1.00 84.44 84 LEU A CA 1
ATOM 631 C C . LEU A 1 84 ? 17.324 12.238 -4.301 1.00 84.44 84 LEU A C 1
ATOM 633 O O . LEU A 1 84 ? 16.461 13.100 -4.124 1.00 84.44 84 LEU A O 1
ATOM 637 N N . GLY A 1 85 ? 17.659 11.808 -5.513 1.00 80.38 85 GLY A N 1
ATOM 638 C CA . GLY A 1 85 ? 17.037 12.209 -6.767 1.00 80.38 85 GLY A CA 1
ATOM 639 C C . GLY A 1 85 ? 16.094 11.144 -7.346 1.00 80.38 85 GLY A C 1
ATOM 640 O O . GLY A 1 85 ? 15.921 10.060 -6.789 1.00 80.38 85 GLY A O 1
ATOM 641 N N . PRO A 1 86 ? 15.470 11.421 -8.506 1.00 73.56 86 PRO A N 1
ATOM 642 C CA . PRO A 1 86 ? 14.528 10.493 -9.140 1.00 73.56 86 PRO A CA 1
ATOM 643 C C . PRO A 1 86 ? 15.143 9.131 -9.493 1.00 73.56 86 PRO A C 1
ATOM 645 O O . PRO A 1 86 ? 14.459 8.111 -9.432 1.00 73.56 86 PRO A O 1
ATOM 648 N N . HIS A 1 87 ? 16.431 9.112 -9.842 1.00 77.06 87 HIS A N 1
ATOM 649 C CA . HIS A 1 87 ? 17.162 7.897 -10.204 1.00 77.06 87 HIS A CA 1
ATOM 650 C C . HIS A 1 87 ? 17.344 6.940 -9.016 1.00 77.06 87 HIS A C 1
ATOM 652 O O . HIS A 1 87 ? 17.410 5.730 -9.201 1.00 77.06 87 HIS A O 1
ATOM 658 N N . ASP A 1 88 ? 17.342 7.446 -7.782 1.00 84.38 88 ASP A N 1
ATOM 659 C CA . ASP A 1 88 ? 17.579 6.638 -6.578 1.00 84.38 88 ASP A CA 1
ATOM 660 C C . ASP A 1 88 ? 16.410 5.698 -6.221 1.00 84.38 88 ASP A C 1
ATOM 662 O O . ASP A 1 88 ? 16.501 4.891 -5.292 1.00 84.38 88 ASP A O 1
ATOM 666 N N . TYR A 1 89 ? 15.316 5.786 -6.986 1.00 79.19 89 TYR A N 1
ATOM 667 C CA . TYR A 1 89 ? 14.135 4.918 -6.935 1.00 79.19 89 TYR A CA 1
ATOM 668 C C . TYR A 1 89 ? 14.093 3.898 -8.071 1.00 79.19 89 TYR A C 1
ATOM 670 O O . TYR A 1 89 ? 13.202 3.047 -8.101 1.00 79.19 89 TYR A O 1
ATOM 678 N N . ALA A 1 90 ? 15.009 4.001 -9.034 1.00 81.88 90 ALA A N 1
ATOM 679 C CA . ALA A 1 90 ? 15.064 3.098 -10.165 1.00 81.88 90 ALA A CA 1
ATOM 680 C C . ALA A 1 90 ? 15.846 1.839 -9.788 1.00 81.88 90 ALA A C 1
ATOM 682 O O . ALA A 1 90 ? 16.974 1.895 -9.304 1.00 81.88 90 ALA A O 1
ATOM 683 N N . LEU A 1 91 ? 15.235 0.682 -10.032 1.00 85.25 91 LEU A N 1
ATOM 684 C CA . LEU A 1 91 ? 15.938 -0.590 -9.988 1.00 85.25 91 LEU A CA 1
ATOM 685 C C . LEU A 1 91 ? 16.493 -0.897 -11.378 1.00 85.25 91 LEU A C 1
ATOM 687 O O . LEU A 1 91 ? 15.729 -1.177 -12.303 1.00 85.25 91 LEU A O 1
ATOM 691 N N . GLU A 1 92 ? 17.814 -0.878 -11.508 1.00 83.44 92 GLU A N 1
ATOM 692 C CA . GLU A 1 92 ? 18.495 -1.084 -12.787 1.00 83.44 92 GLU A CA 1
ATOM 693 C C . GLU A 1 92 ? 19.136 -2.472 -12.916 1.00 83.44 92 GLU A C 1
ATOM 695 O O . GLU A 1 92 ? 19.365 -3.188 -11.938 1.00 83.44 92 GLU A O 1
ATOM 700 N N . GLY A 1 93 ? 19.464 -2.863 -14.147 1.00 85.38 93 GLY A N 1
ATOM 701 C CA . GLY A 1 93 ? 20.147 -4.119 -14.465 1.00 85.38 93 GLY A CA 1
ATOM 702 C C . GLY A 1 93 ? 19.219 -5.323 -14.649 1.00 85.38 93 GLY A C 1
ATOM 703 O O . GLY A 1 93 ? 18.009 -5.193 -14.821 1.00 85.38 93 GLY A O 1
ATOM 704 N N . ALA A 1 94 ? 19.810 -6.520 -14.647 1.00 85.50 94 ALA A N 1
ATOM 705 C CA . ALA A 1 94 ? 19.093 -7.769 -14.885 1.00 85.50 94 ALA A CA 1
ATOM 706 C C . ALA A 1 94 ? 18.642 -8.417 -13.569 1.00 85.50 94 ALA A C 1
ATOM 708 O O . ALA A 1 94 ? 19.426 -8.585 -12.635 1.00 85.50 94 ALA A O 1
ATOM 709 N N . PHE A 1 95 ? 17.375 -8.814 -13.503 1.00 87.00 95 PHE A N 1
ATOM 710 C CA . PHE A 1 95 ? 16.807 -9.558 -12.382 1.00 87.00 95 PHE A CA 1
ATOM 711 C C . PHE A 1 95 ? 15.637 -10.418 -12.860 1.00 87.00 95 PHE A C 1
ATOM 713 O O . PHE A 1 95 ? 15.085 -10.211 -13.940 1.00 87.00 95 PHE A O 1
ATOM 720 N N . ARG A 1 96 ? 15.272 -11.425 -12.063 1.00 86.88 96 ARG A N 1
ATOM 721 C CA . ARG A 1 96 ? 14.224 -12.388 -12.417 1.00 86.88 96 ARG A CA 1
ATOM 722 C C . ARG A 1 96 ? 12.906 -12.017 -11.759 1.00 86.88 96 ARG A C 1
ATOM 724 O O . ARG A 1 96 ? 12.822 -11.990 -10.531 1.00 86.88 96 ARG A O 1
ATOM 731 N N . LEU A 1 97 ? 11.892 -11.810 -12.591 1.00 83.69 97 LEU A N 1
ATOM 732 C CA . LEU A 1 97 ? 10.526 -11.524 -12.182 1.00 83.69 97 LEU A CA 1
ATOM 733 C C . LEU A 1 97 ? 9.652 -12.770 -12.291 1.00 83.69 97 LEU A C 1
ATOM 735 O O . LEU A 1 97 ? 9.613 -13.405 -13.342 1.00 83.69 97 LEU A O 1
ATOM 739 N N . SER A 1 98 ? 8.922 -13.080 -11.221 1.00 85.12 98 SER A N 1
ATOM 740 C CA . SER A 1 98 ? 7.827 -14.045 -11.269 1.00 85.12 98 SER A CA 1
ATOM 741 C C . SER A 1 98 ? 6.492 -13.333 -11.354 1.00 85.12 98 SER A C 1
ATOM 743 O O . SER A 1 98 ? 6.091 -12.640 -10.416 1.00 85.12 98 SER A O 1
ATOM 745 N N . LEU A 1 99 ? 5.792 -13.571 -12.457 1.00 80.75 99 LEU A N 1
ATOM 746 C CA . LEU A 1 99 ? 4.395 -13.206 -12.637 1.00 80.75 99 LEU A CA 1
ATOM 747 C C . LEU A 1 99 ? 3.544 -14.432 -12.322 1.00 80.75 99 LEU A C 1
ATOM 749 O O . LEU A 1 99 ? 3.683 -15.481 -12.948 1.00 80.75 99 LEU A O 1
ATOM 753 N N . LEU A 1 100 ? 2.715 -14.316 -11.294 1.00 79.31 100 LEU A N 1
ATOM 754 C CA . LEU A 1 100 ? 1.824 -15.367 -10.839 1.00 79.31 100 LEU A CA 1
ATOM 755 C C . LEU A 1 100 ? 0.417 -15.082 -11.367 1.00 79.31 100 LEU A C 1
ATOM 757 O O . LEU A 1 100 ? -0.058 -13.955 -11.200 1.00 79.31 100 LEU A O 1
ATOM 761 N N . PRO A 1 101 ? -0.256 -16.078 -11.962 1.00 74.94 101 PRO A N 1
ATOM 762 C CA . PRO A 1 101 ? -1.625 -15.902 -12.408 1.00 74.94 101 PRO A CA 1
ATOM 763 C C . PRO A 1 101 ? -2.567 -15.726 -11.214 1.00 74.94 101 PRO A C 1
ATOM 765 O O . PRO A 1 101 ? -2.305 -16.216 -10.098 1.00 74.94 101 PRO A O 1
ATOM 768 N N . ASP A 1 102 ? -3.689 -15.066 -11.492 1.00 71.56 102 ASP A N 1
ATOM 769 C CA . ASP A 1 102 ? -4.853 -15.079 -10.616 1.00 71.56 102 ASP A CA 1
ATOM 770 C C . ASP A 1 102 ? -5.285 -16.507 -10.306 1.00 71.56 102 ASP A C 1
ATOM 772 O O . ASP A 1 102 ? -5.035 -17.456 -11.056 1.00 71.56 102 ASP A O 1
ATOM 776 N N . ARG A 1 103 ? -5.941 -16.663 -9.159 1.00 72.19 103 ARG A N 1
ATOM 777 C CA . ARG A 1 103 ? -6.341 -17.967 -8.651 1.00 72.19 103 ARG A CA 1
ATOM 778 C C . ARG A 1 103 ? -7.802 -17.997 -8.241 1.00 72.19 103 ARG A C 1
ATOM 780 O O . ARG A 1 103 ? -8.321 -16.979 -7.784 1.00 72.19 103 ARG A O 1
ATOM 787 N N . PRO A 1 104 ? -8.442 -19.176 -8.338 1.00 74.44 104 PRO A N 1
ATOM 788 C CA . PRO A 1 104 ? -9.760 -19.385 -7.768 1.00 74.44 104 PRO A CA 1
ATOM 789 C C . PRO A 1 104 ? -9.790 -1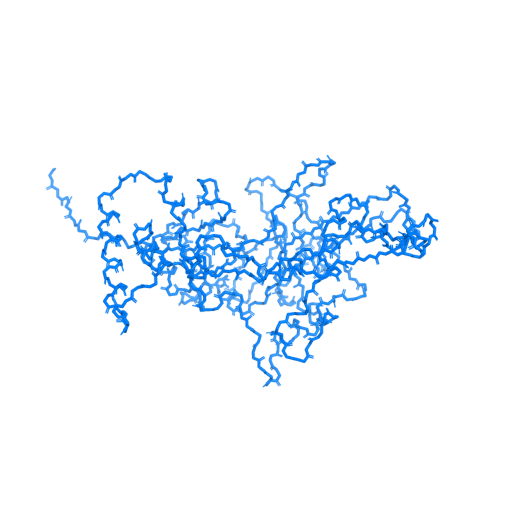9.008 -6.286 1.00 74.44 104 PRO A C 1
ATOM 791 O O . PRO A 1 104 ? -8.810 -19.197 -5.554 1.00 74.44 104 PRO A O 1
ATOM 794 N N . ALA A 1 105 ? -10.937 -18.507 -5.831 1.00 69.44 105 ALA A N 1
ATOM 795 C CA . ALA A 1 105 ? -11.154 -18.222 -4.422 1.00 69.44 105 ALA A CA 1
ATOM 796 C C . ALA A 1 105 ? -10.886 -19.480 -3.572 1.00 69.44 105 ALA A C 1
ATOM 798 O O . ALA A 1 105 ? -11.343 -20.571 -3.897 1.00 69.44 105 ALA A O 1
ATOM 799 N N . GLY A 1 106 ? -10.120 -19.329 -2.490 1.00 68.62 106 GLY A N 1
ATOM 800 C CA . GLY A 1 106 ? -9.780 -20.428 -1.576 1.00 68.62 106 GLY A CA 1
ATOM 801 C C . GLY A 1 106 ? -8.560 -21.269 -1.973 1.00 68.62 106 GLY A C 1
ATOM 802 O O . GLY A 1 106 ? -8.043 -21.998 -1.129 1.00 68.62 106 GLY A O 1
ATOM 803 N N . ALA A 1 107 ? -8.027 -21.135 -3.193 1.00 78.88 107 ALA A N 1
ATOM 804 C CA . ALA A 1 107 ? -6.797 -21.826 -3.572 1.00 78.88 107 ALA A CA 1
ATOM 805 C C . ALA A 1 107 ? -5.584 -21.267 -2.805 1.00 78.88 107 ALA A C 1
ATOM 807 O O . ALA A 1 107 ? -5.359 -20.051 -2.736 1.00 78.88 107 ALA A O 1
ATOM 808 N N . ALA A 1 108 ? -4.769 -22.159 -2.240 1.00 77.62 108 ALA A N 1
ATOM 809 C CA . ALA A 1 108 ? -3.597 -21.757 -1.474 1.00 77.62 108 ALA A CA 1
ATOM 810 C C . ALA A 1 108 ? -2.527 -21.101 -2.363 1.00 77.62 108 ALA A C 1
ATOM 812 O O . ALA A 1 108 ? -2.354 -21.452 -3.532 1.00 77.62 108 ALA A O 1
ATOM 813 N N . HIS A 1 109 ? -1.780 -20.143 -1.804 1.00 79.62 109 HIS A N 1
ATOM 814 C CA . HIS A 1 109 ? -0.737 -19.451 -2.554 1.00 79.62 109 HIS A CA 1
ATOM 815 C C . HIS A 1 109 ? 0.556 -20.280 -2.639 1.00 79.62 109 HIS A C 1
ATOM 817 O O . HIS A 1 109 ? 0.988 -20.781 -1.601 1.00 79.62 109 HIS A O 1
ATOM 823 N N . PRO A 1 110 ? 1.167 -20.464 -3.836 1.00 79.88 110 PRO A N 1
ATOM 824 C CA . PRO A 1 110 ? 2.389 -21.265 -3.979 1.00 79.88 110 PRO A CA 1
ATOM 825 C C . PRO A 1 110 ? 3.614 -20.545 -3.406 1.00 79.88 110 PRO A C 1
ATOM 827 O O . PRO A 1 110 ? 4.564 -21.167 -2.950 1.00 79.88 110 PRO A O 1
ATOM 830 N N . PHE A 1 111 ? 3.584 -19.214 -3.400 1.00 86.62 111 PHE A N 1
ATOM 831 C CA . PHE A 1 111 ? 4.542 -18.387 -2.675 1.00 86.62 111 PHE A CA 1
ATOM 832 C C . PHE A 1 111 ? 4.044 -18.159 -1.242 1.00 86.62 111 PHE A C 1
ATOM 834 O O . PHE A 1 111 ? 3.044 -17.459 -1.069 1.00 86.62 111 PHE A O 1
ATOM 841 N N . ARG A 1 112 ? 4.701 -18.757 -0.244 1.00 87.69 112 ARG A N 1
ATOM 842 C CA . ARG A 1 112 ? 4.340 -18.642 1.179 1.00 87.69 112 ARG A CA 1
ATOM 843 C C . ARG A 1 112 ? 5.539 -18.176 1.979 1.00 87.69 112 ARG A C 1
ATOM 845 O O . ARG A 1 112 ? 6.547 -18.871 2.014 1.00 87.69 112 ARG A O 1
ATOM 852 N N . LEU A 1 113 ? 5.416 -17.011 2.597 1.00 90.19 113 LEU A N 1
ATOM 853 C CA . LEU A 1 113 ? 6.466 -16.454 3.434 1.00 90.19 113 LEU A CA 1
ATOM 854 C C . LEU A 1 113 ? 6.511 -17.178 4.784 1.00 90.19 113 LEU A C 1
ATOM 856 O O . LEU A 1 113 ? 5.475 -17.432 5.403 1.00 90.19 113 LEU A O 1
ATOM 860 N N . ALA A 1 114 ? 7.721 -17.468 5.247 1.00 89.88 114 ALA A N 1
ATOM 861 C CA . ALA A 1 114 ? 7.980 -17.997 6.577 1.00 89.88 114 ALA A CA 1
ATOM 862 C C . ALA A 1 114 ? 8.953 -17.055 7.287 1.00 89.88 114 ALA A C 1
ATOM 864 O O . ALA A 1 114 ? 9.996 -16.708 6.737 1.00 89.88 114 ALA A O 1
ATOM 865 N N . GLY A 1 115 ? 8.571 -16.590 8.472 1.00 89.00 115 GLY A N 1
ATOM 866 C CA . GLY A 1 115 ? 9.411 -15.783 9.345 1.00 89.00 115 GLY A CA 1
ATOM 867 C C . GLY A 1 115 ? 10.055 -16.627 10.443 1.00 89.00 115 GLY A C 1
ATOM 868 O O . GLY A 1 115 ? 9.657 -17.774 10.648 1.00 89.00 115 GLY A O 1
ATOM 869 N N . PRO A 1 116 ? 11.025 -16.058 11.176 1.00 87.50 116 PRO A N 1
ATOM 870 C CA . PRO A 1 116 ? 11.633 -16.724 12.330 1.00 87.50 116 PRO A CA 1
ATOM 871 C C . PRO A 1 116 ? 10.604 -17.039 13.427 1.00 87.50 116 PRO A C 1
ATOM 873 O O . PRO A 1 116 ? 10.688 -18.081 14.066 1.00 87.50 116 PRO A O 1
ATOM 876 N N . ASP A 1 117 ? 9.597 -16.176 13.580 1.00 87.12 117 ASP A N 1
ATOM 877 C CA . ASP A 1 117 ? 8.559 -16.277 14.614 1.00 87.12 117 ASP A CA 1
ATOM 878 C C . ASP A 1 117 ? 7.322 -17.075 14.148 1.00 87.12 117 ASP A C 1
ATOM 880 O O . ASP A 1 117 ? 6.309 -17.136 14.843 1.00 87.12 117 ASP A O 1
ATOM 884 N N . GLY A 1 118 ? 7.374 -17.672 12.950 1.00 88.12 118 GLY A N 1
ATOM 885 C CA . GLY A 1 118 ? 6.290 -18.472 12.384 1.00 88.12 118 GLY A CA 1
ATOM 886 C C . GLY A 1 118 ? 5.848 -18.046 10.977 1.00 88.12 118 GLY A C 1
ATOM 887 O O . GLY A 1 118 ? 6.494 -17.228 10.314 1.00 88.12 118 GLY A O 1
ATOM 888 N N . PRO A 1 119 ? 4.749 -18.630 10.466 1.00 92.06 119 PRO A N 1
ATOM 889 C CA . PRO A 1 119 ? 4.260 -18.355 9.119 1.00 92.06 119 PRO A CA 1
ATOM 890 C C . PRO A 1 119 ? 3.759 -16.913 8.975 1.00 92.06 119 PRO A C 1
ATOM 892 O O . PRO A 1 119 ? 3.089 -16.377 9.857 1.00 92.06 119 PRO A O 1
ATOM 895 N N . ILE A 1 120 ? 4.028 -16.306 7.816 1.00 94.62 120 ILE A N 1
ATOM 896 C CA . ILE A 1 120 ? 3.546 -14.964 7.479 1.00 94.62 120 ILE A CA 1
ATOM 897 C C . ILE A 1 120 ? 2.344 -15.091 6.545 1.00 94.62 120 ILE A C 1
ATOM 899 O O . ILE A 1 120 ? 2.444 -15.638 5.446 1.00 94.62 120 ILE A O 1
ATOM 903 N N . ALA A 1 121 ? 1.195 -14.566 6.970 1.00 93.62 121 ALA A N 1
ATOM 904 C CA . ALA A 1 121 ? -0.078 -14.744 6.270 1.00 93.62 121 ALA A CA 1
ATOM 905 C C . ALA A 1 121 ? -0.250 -13.846 5.030 1.00 93.62 121 ALA A C 1
ATOM 907 O O . ALA A 1 121 ? -1.253 -13.961 4.318 1.00 93.62 121 ALA A O 1
ATOM 908 N N . LEU A 1 122 ? 0.698 -12.943 4.762 1.00 92.38 122 LEU A N 1
ATOM 909 C CA . LEU A 1 122 ? 0.666 -12.067 3.591 1.00 92.38 122 LEU A CA 1
ATOM 910 C C . LEU A 1 122 ? 0.871 -12.859 2.298 1.00 92.38 122 LEU A C 1
ATOM 912 O O . LEU A 1 122 ? 1.645 -13.817 2.245 1.00 92.38 122 LEU A O 1
ATOM 916 N N . ARG A 1 123 ? 0.220 -12.419 1.219 1.00 88.62 123 ARG A N 1
ATOM 917 C CA . ARG A 1 123 ? 0.336 -13.056 -0.098 1.00 88.62 123 ARG A CA 1
ATOM 918 C C . ARG A 1 123 ? 0.366 -12.038 -1.238 1.00 88.62 123 ARG A C 1
ATOM 920 O O . ARG A 1 123 ? -0.302 -11.008 -1.143 1.00 88.62 123 ARG A O 1
ATOM 927 N N . PRO A 1 124 ? 1.053 -12.350 -2.351 1.00 88.12 124 PRO A N 1
ATOM 928 C CA . PRO A 1 124 ? 0.831 -11.649 -3.604 1.00 88.12 124 PRO A CA 1
ATOM 929 C C . PRO A 1 124 ? -0.633 -11.796 -4.031 1.00 88.12 124 PRO A C 1
ATOM 931 O O . PRO A 1 124 ? -1.185 -12.898 -4.005 1.00 88.12 124 PRO A O 1
ATOM 934 N N . HIS A 1 125 ? -1.261 -10.686 -4.403 1.00 85.38 125 HIS A N 1
ATOM 935 C CA . HIS A 1 125 ? -2.631 -10.644 -4.916 1.00 85.38 125 HIS A CA 1
ATOM 936 C C . HIS A 1 125 ? -2.909 -9.253 -5.493 1.00 85.38 125 HIS A C 1
ATOM 938 O O . HIS A 1 125 ? -2.584 -8.263 -4.837 1.00 85.38 125 HIS A O 1
ATOM 944 N N . ASP A 1 126 ? -3.528 -9.188 -6.676 1.00 78.69 126 ASP A N 1
ATOM 945 C CA . ASP A 1 126 ? -4.039 -7.954 -7.304 1.00 78.69 126 ASP A CA 1
ATOM 946 C C . ASP A 1 126 ? -3.060 -6.766 -7.214 1.00 78.69 126 ASP A C 1
ATOM 948 O O . ASP A 1 126 ? -3.276 -5.779 -6.508 1.00 78.69 126 ASP A O 1
ATOM 952 N N . GLY A 1 127 ? -1.893 -6.915 -7.846 1.00 79.25 127 GLY A N 1
ATOM 953 C CA . GLY A 1 127 ? -0.862 -5.877 -7.870 1.00 79.25 127 GLY A CA 1
ATOM 954 C C . GLY A 1 127 ? -0.014 -5.779 -6.597 1.00 79.25 127 GLY A C 1
ATOM 955 O O . GLY A 1 127 ? 1.054 -5.168 -6.648 1.00 79.25 127 GLY A O 1
ATOM 956 N N . CYS A 1 128 ? -0.389 -6.404 -5.477 1.00 88.25 128 CYS A N 1
ATOM 957 C CA . CYS A 1 128 ? 0.522 -6.592 -4.346 1.00 88.25 128 CYS A CA 1
ATOM 958 C C . CYS A 1 128 ? 1.512 -7.727 -4.644 1.00 88.25 128 CYS A C 1
ATOM 960 O O . CYS A 1 128 ? 1.120 -8.813 -5.081 1.00 88.25 128 CYS A O 1
ATOM 962 N N . GLY A 1 129 ? 2.792 -7.490 -4.375 1.00 91.44 129 GLY A N 1
ATOM 963 C CA . GLY A 1 129 ? 3.861 -8.461 -4.563 1.00 91.44 129 GLY A CA 1
ATOM 964 C C . GLY A 1 129 ? 4.991 -8.309 -3.551 1.00 91.44 129 GLY A C 1
ATOM 965 O O . GLY A 1 129 ? 4.956 -7.461 -2.658 1.00 91.44 129 GLY A O 1
ATOM 966 N N . PHE A 1 130 ? 6.010 -9.143 -3.721 1.00 93.69 130 PHE A N 1
ATOM 967 C CA . PHE A 1 130 ? 7.184 -9.221 -2.862 1.00 93.69 130 PHE A CA 1
ATOM 968 C C . PHE A 1 130 ? 8.471 -9.047 -3.660 1.00 93.69 130 PHE A C 1
ATOM 970 O O . PHE A 1 130 ? 8.563 -9.484 -4.810 1.00 93.69 130 PHE A O 1
ATOM 977 N N . ILE A 1 131 ? 9.475 -8.443 -3.031 1.00 94.12 131 ILE A N 1
ATOM 978 C CA . ILE A 1 131 ? 10.834 -8.289 -3.559 1.00 94.12 131 ILE A CA 1
ATOM 979 C C . ILE A 1 131 ? 11.843 -8.686 -2.484 1.00 94.12 131 ILE A C 1
ATOM 981 O O . ILE A 1 131 ? 11.663 -8.346 -1.315 1.00 94.12 131 ILE A O 1
ATOM 985 N N . ARG A 1 132 ? 12.898 -9.412 -2.865 1.00 94.62 132 ARG A N 1
ATOM 986 C CA . ARG A 1 132 ? 14.006 -9.720 -1.949 1.00 94.62 132 ARG A CA 1
ATOM 987 C C . ARG A 1 132 ? 14.709 -8.447 -1.497 1.00 94.62 132 ARG A C 1
ATOM 989 O O . ARG A 1 132 ? 14.953 -7.568 -2.326 1.00 94.62 132 ARG A O 1
ATOM 996 N N . ALA A 1 133 ? 15.085 -8.383 -0.225 1.00 94.75 133 ALA A N 1
ATOM 997 C CA . ALA A 1 133 ? 15.845 -7.271 0.333 1.00 94.75 133 ALA A CA 1
ATOM 998 C C . ALA A 1 133 ? 17.136 -7.019 -0.455 1.00 94.75 133 ALA A C 1
ATOM 1000 O O . ALA A 1 133 ? 17.360 -5.892 -0.886 1.00 94.75 133 ALA A O 1
ATOM 1001 N N . SER A 1 134 ? 17.896 -8.068 -0.786 1.00 93.56 134 SER A N 1
ATOM 1002 C CA . SER A 1 134 ? 19.137 -7.946 -1.571 1.00 93.56 134 SER A CA 1
ATOM 1003 C C . SER A 1 134 ? 18.959 -7.284 -2.943 1.00 93.56 134 SER A C 1
ATOM 1005 O O . SER A 1 134 ? 19.857 -6.595 -3.425 1.00 93.56 134 SER A O 1
ATOM 1007 N N . LEU A 1 135 ? 17.800 -7.465 -3.586 1.00 94.88 135 LEU A N 1
ATOM 1008 C CA . LEU A 1 135 ? 17.485 -6.782 -4.840 1.00 94.88 135 LEU A CA 1
ATOM 1009 C C . LEU A 1 135 ? 16.977 -5.362 -4.579 1.00 94.88 135 LEU A C 1
ATOM 1011 O O . LEU A 1 135 ? 17.382 -4.435 -5.276 1.00 94.88 135 LEU A O 1
ATOM 1015 N N . ALA A 1 136 ? 16.082 -5.195 -3.604 1.00 93.94 136 ALA A N 1
ATOM 1016 C CA . ALA A 1 136 ? 15.459 -3.914 -3.299 1.00 93.94 136 ALA A CA 1
ATOM 1017 C C . ALA A 1 136 ? 16.484 -2.864 -2.847 1.00 93.94 136 ALA A C 1
ATOM 1019 O O . ALA A 1 136 ? 16.407 -1.712 -3.256 1.00 93.94 136 ALA A O 1
ATOM 1020 N N . GLU A 1 137 ? 17.488 -3.274 -2.077 1.00 93.44 137 GLU A N 1
ATOM 1021 C CA . GLU A 1 137 ? 18.570 -2.415 -1.586 1.00 93.44 137 GLU A CA 1
ATOM 1022 C C . GLU A 1 137 ? 19.496 -1.878 -2.683 1.00 93.44 137 GLU A C 1
ATOM 1024 O O . GLU A 1 137 ? 20.290 -0.979 -2.425 1.00 93.44 137 GLU A O 1
ATOM 1029 N N . ARG A 1 138 ? 19.383 -2.372 -3.921 1.00 93.12 138 ARG A N 1
ATOM 1030 C CA . ARG A 1 138 ? 20.067 -1.760 -5.069 1.00 93.12 138 ARG A CA 1
ATOM 1031 C C . ARG A 1 138 ? 19.453 -0.415 -5.466 1.00 93.12 138 ARG A C 1
ATOM 1033 O O . ARG A 1 138 ? 20.080 0.315 -6.221 1.00 93.12 138 ARG A O 1
ATOM 1040 N N . MET A 1 139 ? 18.257 -0.093 -4.967 1.00 91.50 139 MET A N 1
ATOM 1041 C CA . MET A 1 139 ? 17.687 1.253 -5.013 1.00 91.50 139 MET A CA 1
ATOM 1042 C C . MET A 1 139 ? 18.157 2.027 -3.771 1.00 91.50 139 MET A C 1
ATOM 1044 O O . MET A 1 139 ? 17.743 1.666 -2.661 1.00 91.50 139 MET A O 1
ATOM 1048 N N . PRO A 1 140 ? 18.970 3.092 -3.912 1.00 90.19 140 PRO A N 1
ATOM 1049 C CA . PRO A 1 140 ? 19.494 3.847 -2.770 1.00 90.19 140 PRO A CA 1
ATOM 1050 C C . PRO A 1 140 ? 18.407 4.354 -1.814 1.00 90.19 140 PRO A C 1
ATOM 1052 O O . PRO A 1 140 ? 18.581 4.326 -0.596 1.00 90.19 140 PRO A O 1
ATOM 1055 N N . ALA A 1 141 ? 17.238 4.723 -2.340 1.00 87.69 141 ALA A N 1
ATOM 1056 C CA . ALA A 1 141 ? 16.100 5.123 -1.523 1.00 87.69 141 ALA A CA 1
ATOM 1057 C C . ALA A 1 141 ? 15.571 4.027 -0.596 1.00 87.69 141 ALA A C 1
ATOM 1059 O O . ALA A 1 141 ? 15.239 4.284 0.563 1.00 87.69 141 ALA A O 1
ATOM 1060 N N . ILE A 1 142 ? 15.490 2.797 -1.102 1.00 90.56 142 ILE A N 1
ATOM 1061 C CA . ILE A 1 142 ? 15.016 1.658 -0.318 1.00 90.56 142 ILE A CA 1
ATOM 1062 C C . ILE A 1 142 ? 16.102 1.207 0.657 1.00 90.56 142 ILE A C 1
ATOM 1064 O O . ILE A 1 142 ? 15.789 0.907 1.807 1.00 90.56 142 ILE A O 1
ATOM 1068 N N . ALA A 1 143 ? 17.374 1.246 0.250 1.00 90.62 143 ALA A N 1
ATOM 1069 C CA . ALA A 1 143 ? 18.495 1.002 1.151 1.00 90.62 143 ALA A CA 1
ATOM 1070 C C . ALA A 1 143 ? 18.483 1.962 2.349 1.00 90.62 143 ALA A C 1
ATOM 1072 O O . ALA A 1 143 ? 18.616 1.504 3.480 1.00 90.62 143 ALA A O 1
ATOM 1073 N N . ARG A 1 144 ? 18.238 3.261 2.123 1.00 87.69 144 ARG A N 1
ATOM 1074 C CA . ARG A 1 144 ? 18.116 4.264 3.194 1.00 87.69 144 ARG A CA 1
ATOM 1075 C C . ARG A 1 144 ? 16.939 3.989 4.132 1.00 87.69 144 ARG A C 1
ATOM 1077 O O . ARG A 1 144 ? 17.055 4.208 5.333 1.00 87.69 144 ARG A O 1
ATOM 1084 N N . ALA A 1 145 ? 15.814 3.510 3.599 1.00 87.00 145 ALA A N 1
ATOM 1085 C CA . ALA A 1 145 ? 14.650 3.150 4.408 1.00 87.00 145 ALA A CA 1
ATOM 1086 C C . ALA A 1 145 ? 14.891 1.895 5.270 1.00 87.00 145 ALA A C 1
ATOM 1088 O O . ALA A 1 145 ? 14.380 1.814 6.382 1.00 87.00 145 ALA A O 1
ATOM 1089 N N . LEU A 1 146 ? 15.664 0.928 4.766 1.00 87.06 146 LEU A N 1
ATOM 1090 C CA . LEU A 1 146 ? 15.992 -0.318 5.473 1.00 87.06 146 LEU A CA 1
ATOM 1091 C C . LEU A 1 146 ? 17.148 -0.152 6.466 1.00 87.06 146 LEU A C 1
ATOM 1093 O O . LEU A 1 146 ? 17.160 -0.790 7.516 1.00 87.06 146 LEU A O 1
ATOM 1097 N N . ARG A 1 147 ? 18.126 0.690 6.126 1.00 84.44 147 ARG A N 1
ATOM 1098 C CA . ARG A 1 147 ? 19.323 0.981 6.917 1.00 84.44 147 ARG A CA 1
ATOM 1099 C C . ARG A 1 147 ? 19.485 2.495 7.053 1.00 84.44 147 ARG A C 1
ATOM 1101 O O . ARG A 1 147 ? 20.161 3.112 6.227 1.00 84.44 147 ARG A O 1
ATOM 1108 N N . PRO A 1 148 ? 18.874 3.101 8.080 1.00 76.38 148 PRO A N 1
ATOM 1109 C CA . PRO A 1 148 ? 19.109 4.500 8.393 1.00 76.38 148 PRO A CA 1
ATOM 1110 C C . PRO A 1 148 ? 20.592 4.713 8.718 1.00 76.38 148 PRO A C 1
ATOM 1112 O O . PRO A 1 148 ? 21.154 4.027 9.567 1.00 76.38 148 PRO A O 1
ATOM 1115 N N . ASP A 1 149 ? 21.230 5.664 8.049 1.00 73.69 149 ASP A N 1
ATOM 1116 C CA . ASP A 1 149 ? 22.662 5.977 8.154 1.00 73.69 149 ASP A CA 1
ATOM 1117 C C . ASP A 1 149 ? 22.916 7.257 8.971 1.00 73.69 149 ASP A C 1
ATOM 1119 O O . ASP A 1 149 ? 23.865 7.997 8.729 1.00 73.69 149 ASP A O 1
ATOM 1123 N N . GLY A 1 150 ? 22.031 7.546 9.929 1.00 69.12 150 GLY A N 1
ATOM 1124 C CA . GLY A 1 150 ? 22.056 8.781 10.718 1.00 69.12 150 GLY A CA 1
ATOM 1125 C C . GLY A 1 150 ? 21.450 10.000 10.011 1.00 69.12 150 GLY A C 1
ATOM 1126 O O . GLY A 1 150 ? 21.261 11.033 10.650 1.00 69.12 150 GLY A O 1
ATOM 1127 N N . ALA A 1 151 ? 21.086 9.894 8.728 1.00 73.12 151 ALA A N 1
ATOM 1128 C CA . ALA A 1 151 ? 20.278 10.904 8.052 1.00 73.12 151 ALA A CA 1
ATOM 1129 C C . ALA A 1 151 ? 18.827 10.935 8.571 1.00 73.12 151 ALA A C 1
ATOM 1131 O O . ALA A 1 151 ? 18.368 10.024 9.264 1.00 73.12 151 ALA A O 1
ATOM 1132 N N . ALA A 1 152 ? 18.082 11.985 8.200 1.00 73.56 152 ALA A N 1
ATOM 1133 C CA . ALA A 1 152 ? 16.673 12.117 8.562 1.00 73.56 152 ALA A CA 1
ATOM 1134 C C . ALA A 1 152 ? 15.869 10.864 8.146 1.00 73.56 152 ALA A C 1
ATOM 1136 O O . ALA A 1 152 ? 16.036 10.376 7.021 1.00 73.56 152 ALA A O 1
ATOM 1137 N N . PRO A 1 153 ? 14.998 10.335 9.027 1.00 71.75 153 PRO A N 1
ATOM 1138 C CA . PRO A 1 153 ? 14.268 9.105 8.761 1.00 71.75 153 PRO A CA 1
ATOM 1139 C C . PRO A 1 153 ? 13.307 9.275 7.584 1.00 71.75 153 PRO A C 1
ATOM 1141 O O . PRO A 1 153 ? 12.658 10.311 7.422 1.00 71.75 153 PRO A O 1
ATOM 1144 N N . VAL A 1 154 ? 13.179 8.221 6.777 1.00 78.94 154 VAL A N 1
ATOM 1145 C CA . VAL A 1 154 ? 12.206 8.180 5.684 1.00 78.94 154 VAL A CA 1
ATOM 1146 C C . VAL A 1 154 ? 10.800 8.198 6.275 1.00 78.94 154 VAL A C 1
ATOM 1148 O O . VAL A 1 154 ? 10.417 7.303 7.028 1.00 78.94 154 VAL A O 1
ATOM 1151 N N . ARG A 1 155 ? 10.015 9.222 5.932 1.00 78.25 155 ARG A N 1
ATOM 1152 C CA . ARG A 1 155 ? 8.662 9.384 6.469 1.00 78.25 155 ARG A CA 1
ATOM 1153 C C . ARG A 1 155 ? 7.751 8.249 6.002 1.00 78.25 155 ARG A C 1
ATOM 1155 O O . ARG A 1 155 ? 7.586 8.025 4.802 1.00 78.25 155 ARG A O 1
ATOM 1162 N N . VAL A 1 156 ? 7.088 7.583 6.947 1.00 79.06 156 VAL A N 1
ATOM 1163 C CA . VAL A 1 156 ? 6.137 6.512 6.632 1.00 79.06 156 VAL A CA 1
ATOM 1164 C C . VAL A 1 156 ? 4.857 7.107 6.040 1.00 79.06 156 VAL A C 1
ATOM 1166 O O . VAL A 1 156 ? 4.361 8.154 6.470 1.00 79.06 156 VAL A O 1
ATOM 1169 N N . PHE A 1 157 ? 4.286 6.435 5.037 1.00 77.62 157 PHE A N 1
ATOM 1170 C CA . PHE A 1 157 ? 3.051 6.889 4.404 1.00 77.62 157 PHE A CA 1
ATOM 1171 C C . PHE A 1 157 ? 1.919 7.050 5.427 1.00 77.62 157 PHE A C 1
ATOM 1173 O O . PHE A 1 157 ? 1.577 6.133 6.178 1.00 77.62 157 PHE A O 1
ATOM 1180 N N . GLY A 1 158 ? 1.308 8.236 5.435 1.00 73.69 158 GLY A N 1
ATOM 1181 C CA . GLY A 1 158 ? 0.203 8.546 6.336 1.00 73.69 158 GLY A CA 1
ATOM 1182 C C . GLY A 1 158 ? 0.583 8.487 7.818 1.00 73.69 158 GLY A C 1
ATOM 1183 O O . GLY A 1 158 ? -0.308 8.328 8.653 1.00 73.69 158 GLY A O 1
ATOM 1184 N N . GLN A 1 159 ? 1.873 8.562 8.160 1.00 77.06 159 GLN A N 1
ATOM 1185 C CA . GLN A 1 159 ? 2.320 8.744 9.539 1.00 77.06 159 GLN A CA 1
ATOM 1186 C C . GLN A 1 159 ? 1.692 10.022 10.102 1.00 77.06 159 GLN A C 1
ATOM 1188 O O . GLN A 1 159 ? 1.693 11.060 9.433 1.00 77.06 159 GLN A O 1
ATOM 1193 N N . ASP A 1 160 ? 1.057 9.886 11.266 1.00 74.88 160 ASP A N 1
ATOM 1194 C CA . ASP A 1 160 ? 0.304 10.929 11.982 1.00 74.88 160 ASP A CA 1
ATOM 1195 C C . ASP A 1 160 ? -0.868 11.551 11.203 1.00 74.88 160 ASP A C 1
ATOM 1197 O O . ASP A 1 160 ? -1.547 12.460 11.679 1.00 74.88 160 ASP A O 1
ATOM 1201 N N . LYS A 1 161 ? -1.170 11.035 10.003 1.00 75.94 161 LYS A N 1
ATOM 1202 C CA . LYS A 1 161 ? -2.294 11.494 9.196 1.00 75.94 161 LYS A CA 1
ATOM 1203 C C . LYS A 1 161 ? -3.551 10.727 9.580 1.00 75.94 161 LYS A C 1
ATOM 1205 O O . LYS A 1 161 ? -3.717 9.552 9.233 1.00 75.94 161 LYS A O 1
ATOM 1210 N N . ARG A 1 162 ? -4.476 11.435 10.220 1.00 77.25 162 ARG A N 1
ATOM 1211 C CA . ARG A 1 162 ? -5.860 10.989 10.366 1.00 77.25 162 ARG A CA 1
ATOM 1212 C C . ARG A 1 162 ? -6.680 11.451 9.168 1.00 77.25 162 ARG A C 1
ATOM 1214 O O . ARG A 1 162 ? -6.527 12.571 8.684 1.00 77.25 162 ARG A O 1
ATOM 1221 N N . THR A 1 163 ? -7.507 10.556 8.654 1.00 76.75 163 THR A N 1
ATOM 1222 C CA . THR A 1 163 ? -8.426 10.813 7.549 1.00 76.75 163 THR A CA 1
ATOM 1223 C C . THR A 1 163 ? -9.838 10.670 8.084 1.00 76.75 163 THR A C 1
ATOM 1225 O O . THR A 1 163 ? -10.134 9.706 8.783 1.00 76.75 163 THR A O 1
ATOM 1228 N N . SER A 1 164 ? -10.693 11.632 7.761 1.00 75.69 164 SER A N 1
ATOM 1229 C CA . SER A 1 164 ? -12.110 11.554 8.097 1.00 75.69 164 SER A CA 1
ATOM 1230 C C . SER A 1 164 ? -12.792 10.537 7.196 1.00 75.69 164 SER A C 1
ATOM 1232 O O . SER A 1 164 ? -12.564 10.521 5.979 1.00 75.69 164 SER A O 1
ATOM 1234 N N . VAL A 1 165 ? -13.612 9.675 7.794 1.00 74.06 165 VAL A N 1
ATOM 1235 C CA . VAL A 1 165 ? -14.501 8.791 7.045 1.00 74.06 165 VAL A CA 1
ATOM 1236 C C . VAL A 1 165 ? -15.511 9.677 6.307 1.00 74.06 165 VAL A C 1
ATOM 1238 O O . VAL A 1 165 ? -16.236 10.436 6.952 1.00 74.06 165 VAL A O 1
ATOM 1241 N N . PRO A 1 166 ? -15.578 9.635 4.963 1.00 74.94 166 PRO A N 1
ATOM 1242 C CA . PRO A 1 166 ? -16.503 10.495 4.242 1.00 74.94 166 PRO A CA 1
ATOM 1243 C C . PRO A 1 166 ? -17.944 10.094 4.537 1.00 74.94 166 PRO A C 1
ATOM 1245 O O . PRO A 1 166 ? -18.244 8.913 4.700 1.00 74.94 166 PRO A O 1
ATOM 1248 N N . ALA A 1 167 ? -18.850 11.071 4.521 1.00 74.50 167 ALA A N 1
ATOM 1249 C CA . ALA A 1 167 ? -20.261 10.845 4.835 1.00 74.50 167 ALA A CA 1
ATOM 1250 C C . ALA A 1 167 ? -20.898 9.750 3.957 1.00 74.50 167 ALA A C 1
ATOM 1252 O O . ALA A 1 167 ? -21.733 8.986 4.434 1.00 74.50 167 ALA A O 1
ATOM 1253 N N . SER A 1 168 ? -20.454 9.613 2.699 1.00 76.31 168 SER A N 1
ATOM 1254 C CA . SER A 1 168 ? -20.898 8.550 1.789 1.00 76.31 168 SER A CA 1
ATOM 1255 C C . SER A 1 168 ? -20.644 7.141 2.329 1.00 76.31 168 SER A C 1
ATOM 1257 O O . SER A 1 168 ? -21.475 6.263 2.130 1.00 76.31 168 SER A O 1
ATOM 1259 N N . ALA A 1 169 ? -19.568 6.933 3.093 1.00 75.88 169 ALA A N 1
ATOM 1260 C CA . ALA A 1 169 ? -19.272 5.638 3.698 1.00 75.88 169 ALA A CA 1
ATOM 1261 C C . ALA A 1 169 ? -20.349 5.195 4.703 1.00 75.88 169 ALA A C 1
ATOM 1263 O O . ALA A 1 169 ? -20.573 4.002 4.898 1.00 75.88 169 ALA A O 1
ATOM 1264 N N . LEU A 1 170 ? -21.018 6.156 5.345 1.00 71.69 170 LEU A N 1
ATOM 1265 C CA . LEU A 1 170 ? -22.025 5.903 6.375 1.00 71.69 170 LEU A CA 1
ATOM 1266 C C . LEU A 1 170 ? -23.436 5.738 5.789 1.00 71.69 170 LEU A C 1
ATOM 1268 O O . LEU A 1 170 ? -24.290 5.124 6.422 1.00 71.69 170 LEU A O 1
ATOM 1272 N N . GLN A 1 171 ? -23.677 6.216 4.563 1.00 76.62 171 GLN A N 1
ATOM 1273 C CA . GLN A 1 171 ? -24.995 6.186 3.909 1.00 76.62 171 GLN A CA 1
ATOM 1274 C C . GLN A 1 171 ? -25.487 4.770 3.573 1.00 76.62 171 GLN A C 1
ATOM 1276 O O . GLN A 1 171 ? -26.677 4.569 3.344 1.00 76.62 171 GLN A O 1
ATOM 1281 N N . HIS A 1 172 ? -24.590 3.782 3.550 1.00 72.75 172 HIS A N 1
ATOM 1282 C CA . HIS A 1 172 ? -24.925 2.390 3.242 1.00 72.75 172 HIS A CA 1
ATOM 1283 C C . HIS A 1 172 ? -25.438 1.589 4.444 1.00 72.75 172 HIS A C 1
ATOM 1285 O O . HIS A 1 172 ? -25.877 0.450 4.270 1.00 72.75 172 HIS A O 1
ATOM 1291 N N . TYR A 1 173 ? -25.375 2.154 5.651 1.00 74.31 173 TYR A N 1
ATOM 1292 C CA . TYR A 1 173 ? -25.804 1.488 6.874 1.00 74.31 173 TYR A CA 1
ATOM 1293 C C . TYR A 1 173 ? -27.193 1.971 7.307 1.00 74.31 173 TYR A C 1
ATOM 1295 O O . TYR A 1 173 ? -27.530 3.143 7.118 1.00 74.31 173 TYR A O 1
ATOM 1303 N N . PRO A 1 174 ? -28.023 1.088 7.893 1.00 81.56 174 PRO A N 1
ATOM 1304 C CA . PRO A 1 174 ? -29.309 1.497 8.436 1.00 81.56 174 PRO A CA 1
ATOM 1305 C C . PRO A 1 174 ? -29.113 2.524 9.554 1.00 81.56 174 PRO A C 1
ATOM 1307 O O . PRO A 1 174 ? -28.125 2.492 10.293 1.00 81.56 174 PRO A O 1
ATOM 1310 N N . ARG A 1 175 ? -30.090 3.422 9.704 1.00 85.44 175 ARG A N 1
ATOM 1311 C CA . ARG A 1 175 ? -30.103 4.389 10.806 1.00 85.44 175 ARG A CA 1
ATOM 1312 C C . ARG A 1 175 ? -30.098 3.642 12.140 1.00 85.44 175 ARG A C 1
ATOM 1314 O O . ARG A 1 175 ? -30.856 2.694 12.324 1.00 85.44 175 ARG A O 1
ATOM 1321 N N . SER A 1 176 ? -29.269 4.094 13.073 1.00 85.12 176 SER A N 1
ATOM 1322 C CA . SER A 1 176 ? -29.158 3.514 14.410 1.00 85.12 176 SER A CA 1
ATOM 1323 C C . SER A 1 176 ? -29.028 4.625 15.440 1.00 85.12 176 SER A C 1
ATOM 1325 O O . SER A 1 176 ? -28.086 5.414 15.382 1.00 85.12 176 SER A O 1
ATOM 1327 N N . ALA A 1 177 ? -29.964 4.672 16.389 1.00 89.12 177 ALA A N 1
ATOM 1328 C CA . ALA A 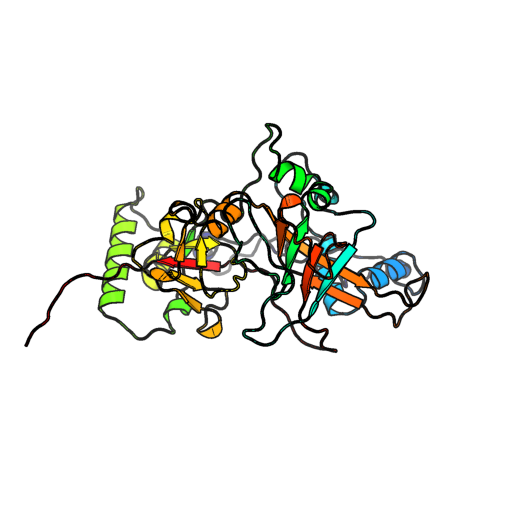1 177 ? -29.937 5.649 17.476 1.00 89.12 177 ALA A CA 1
ATOM 1329 C C . ALA A 1 177 ? -28.679 5.490 18.344 1.00 89.12 177 ALA A C 1
ATOM 1331 O O . ALA A 1 177 ? -28.056 6.480 18.706 1.00 89.12 177 ALA A O 1
ATOM 1332 N N . ALA A 1 178 ? -28.250 4.249 18.595 1.00 85.19 178 ALA A N 1
ATOM 1333 C CA . ALA A 1 178 ? -27.031 3.974 19.353 1.00 85.19 178 ALA A CA 1
ATOM 1334 C C . ALA A 1 178 ? -25.768 4.486 18.638 1.00 85.19 178 ALA A C 1
ATOM 1336 O O . ALA A 1 178 ? -24.874 5.022 19.281 1.00 85.19 178 ALA A O 1
ATOM 1337 N N . VAL A 1 179 ? -25.705 4.359 17.306 1.00 81.00 179 VAL A N 1
ATOM 1338 C CA . VAL A 1 179 ? -24.577 4.882 16.512 1.00 81.00 179 VAL A CA 1
ATOM 1339 C C . VAL A 1 179 ? -24.614 6.406 16.451 1.00 81.00 179 VAL A C 1
ATOM 1341 O O . VAL A 1 179 ? -23.565 7.040 16.527 1.00 81.00 179 VAL A O 1
ATOM 1344 N N . ALA A 1 180 ? -25.803 7.004 16.326 1.00 84.00 180 ALA A N 1
ATOM 1345 C CA . ALA A 1 180 ? -25.959 8.455 16.365 1.00 84.00 180 ALA A CA 1
ATOM 1346 C C . ALA A 1 180 ? -25.473 9.028 17.704 1.00 84.00 180 ALA A C 1
ATOM 1348 O O . ALA A 1 180 ? -24.742 10.015 17.711 1.00 84.00 180 ALA A O 1
ATOM 1349 N N . GLU A 1 181 ? -25.802 8.359 18.809 1.00 87.62 181 GLU A N 1
ATOM 1350 C CA . GLU A 1 181 ? -25.348 8.744 20.141 1.00 87.62 181 GLU A CA 1
ATOM 1351 C C . GLU A 1 181 ? -23.831 8.579 20.314 1.00 87.62 181 GLU A C 1
ATOM 1353 O O . GLU A 1 181 ? -23.164 9.531 20.701 1.00 87.62 181 GLU A O 1
ATOM 1358 N N . GLU A 1 182 ? -23.246 7.443 19.907 1.00 83.38 182 GLU A N 1
ATOM 1359 C CA . GLU A 1 182 ? -21.780 7.261 19.915 1.00 83.38 182 GLU A CA 1
ATOM 1360 C C . GLU A 1 182 ? -21.073 8.335 19.066 1.00 83.38 182 GLU A C 1
ATOM 1362 O O . GLU A 1 182 ? -20.001 8.832 19.417 1.00 83.38 182 GLU A O 1
ATOM 1367 N N . THR A 1 183 ? -21.670 8.707 17.932 1.00 82.69 183 THR A N 1
ATOM 1368 C CA . THR A 1 183 ? -21.135 9.751 17.048 1.00 82.69 183 THR A CA 1
ATOM 1369 C C . THR A 1 183 ? -21.200 11.123 17.715 1.00 82.69 183 THR A C 1
ATOM 1371 O O . THR A 1 183 ? -20.239 11.887 17.622 1.00 82.69 183 THR A O 1
ATOM 1374 N N . ARG A 1 184 ? -22.296 11.425 18.423 1.00 86.38 184 ARG A N 1
ATOM 1375 C CA . ARG A 1 184 ? -22.455 12.653 19.210 1.00 86.38 184 ARG A CA 1
ATOM 1376 C C . ARG A 1 184 ? -21.417 12.730 20.326 1.00 86.38 184 ARG A C 1
ATOM 1378 O O . ARG A 1 184 ? -20.707 13.726 20.406 1.00 86.38 184 ARG A O 1
ATOM 1385 N N . GLU A 1 185 ? -21.260 11.665 21.110 1.00 87.69 185 GLU A N 1
ATOM 1386 C CA . GLU A 1 185 ? -20.259 11.580 22.182 1.00 87.69 185 GLU A CA 1
ATOM 1387 C C . GLU A 1 185 ? -18.833 11.804 21.652 1.00 87.69 185 GLU A C 1
ATOM 1389 O O . GLU A 1 185 ? -18.054 12.556 22.239 1.00 87.69 185 GLU A O 1
ATOM 1394 N N . LYS A 1 186 ? -18.484 11.196 20.507 1.00 83.69 186 LYS A N 1
ATOM 1395 C CA . LYS A 1 186 ? -17.175 11.398 19.860 1.00 83.69 186 LYS A CA 1
ATOM 1396 C C . LYS A 1 186 ? -16.980 12.835 19.388 1.00 83.69 186 LYS A C 1
ATOM 1398 O O . LYS A 1 186 ? -15.901 13.393 19.593 1.00 83.69 186 LYS A O 1
ATOM 1403 N N . ALA A 1 187 ? -18.004 13.434 18.783 1.00 87.12 187 ALA A N 1
ATOM 1404 C CA . ALA A 1 187 ? -17.956 14.821 18.342 1.00 87.12 187 ALA A CA 1
ATOM 1405 C C . ALA A 1 187 ? -17.791 15.781 19.532 1.00 87.12 187 ALA A C 1
ATOM 1407 O O . ALA A 1 187 ? -16.945 16.670 19.480 1.00 87.12 187 ALA A O 1
ATOM 1408 N N . GLU A 1 188 ? -18.529 15.572 20.624 1.00 89.25 188 GLU A N 1
ATOM 1409 C CA . GLU A 1 188 ? -18.429 16.362 21.858 1.00 89.25 188 GLU A CA 1
ATOM 1410 C C . GLU A 1 188 ? -17.055 16.227 22.517 1.00 89.25 188 GLU A C 1
ATOM 1412 O O . GLU A 1 188 ? -16.438 17.237 22.859 1.00 89.25 188 GLU A O 1
ATOM 1417 N N . ALA A 1 189 ? -16.529 15.004 22.627 1.00 87.50 189 ALA A N 1
ATOM 1418 C CA . ALA A 1 189 ? -15.188 14.765 23.152 1.00 87.50 189 ALA A CA 1
ATOM 1419 C C . ALA A 1 189 ? -14.113 15.457 22.299 1.00 87.50 189 ALA A C 1
ATOM 1421 O O . ALA A 1 189 ? -13.194 16.083 22.834 1.00 87.50 189 ALA A O 1
ATOM 1422 N N . TRP A 1 190 ? -14.239 15.393 20.970 1.00 87.31 190 TRP A N 1
ATOM 1423 C CA . TRP A 1 190 ? -13.331 16.092 20.068 1.00 87.31 190 TRP A CA 1
ATOM 1424 C C . TRP A 1 190 ? -13.430 17.612 20.232 1.00 87.31 190 TRP A C 1
ATOM 1426 O O . TRP A 1 190 ? -12.397 18.259 20.408 1.00 87.31 190 TRP A O 1
ATOM 1436 N N . LEU A 1 191 ? -14.643 18.178 20.257 1.00 87.88 191 LEU A N 1
ATOM 1437 C CA . LEU A 1 191 ? -14.876 19.610 20.476 1.00 87.88 191 LEU A CA 1
ATOM 1438 C C . LEU A 1 191 ? -14.286 20.078 21.813 1.00 87.88 191 LEU A C 1
ATOM 1440 O O . LEU A 1 191 ? -13.601 21.098 21.843 1.00 87.88 191 LEU A O 1
ATOM 1444 N N . GLY A 1 192 ? -14.484 19.311 22.889 1.00 87.62 192 GLY A N 1
ATOM 1445 C CA . GLY A 1 192 ? -13.940 19.607 24.217 1.00 87.62 192 GLY A CA 1
ATOM 1446 C C . GLY A 1 192 ? -12.414 19.497 24.305 1.00 87.62 192 GLY A C 1
ATOM 1447 O O . GLY A 1 192 ? -11.794 20.184 25.110 1.00 87.62 192 GLY A O 1
ATOM 1448 N N . SER A 1 193 ? -11.783 18.685 23.450 1.00 86.44 193 SER A N 1
ATOM 1449 C CA . SER A 1 193 ? -10.317 18.567 23.386 1.00 86.44 193 SER A CA 1
ATOM 1450 C C . SER A 1 193 ? -9.629 19.745 22.679 1.00 86.44 193 SER A C 1
ATOM 1452 O O . SER A 1 193 ? -8.399 19.870 22.713 1.00 86.44 193 SER A O 1
ATOM 1454 N N . ARG A 1 194 ? -10.396 20.619 22.011 1.00 86.44 194 ARG A N 1
ATOM 1455 C CA . ARG A 1 194 ? -9.841 21.729 21.234 1.00 86.44 194 ARG A CA 1
ATOM 1456 C C . ARG A 1 194 ? -9.349 22.853 22.135 1.00 86.44 194 ARG A C 1
ATOM 1458 O O . ARG A 1 194 ? -10.039 23.323 23.029 1.00 86.44 194 ARG A O 1
ATOM 1465 N N . LYS A 1 195 ? -8.178 23.386 21.783 1.00 79.94 195 LYS A N 1
ATOM 1466 C CA . LYS A 1 195 ? -7.635 24.620 22.375 1.00 79.94 195 LYS A CA 1
ATOM 1467 C C . LYS A 1 195 ? -8.249 25.893 21.784 1.00 79.94 195 LYS A C 1
ATOM 1469 O O . LYS A 1 195 ? -8.176 26.947 22.403 1.00 79.94 195 LYS A O 1
ATOM 1474 N N . GLN A 1 196 ? -8.805 25.816 20.572 1.00 77.88 196 GLN A N 1
ATOM 1475 C CA . GLN A 1 196 ? -9.376 26.961 19.862 1.00 77.88 196 GLN A CA 1
ATOM 1476 C C . GLN A 1 196 ? -10.909 26.878 19.837 1.00 77.88 196 GLN A C 1
ATOM 1478 O O . GLN A 1 196 ? -11.441 25.878 19.344 1.00 77.88 196 GLN A O 1
ATOM 1483 N N . PRO A 1 197 ? -11.618 27.930 20.291 1.00 71.38 197 PRO A N 1
ATOM 1484 C CA . PRO A 1 197 ? -13.076 27.914 20.409 1.00 71.38 197 PRO A CA 1
ATOM 1485 C C . PRO A 1 197 ? -13.809 28.070 19.069 1.00 71.38 197 PRO A C 1
ATOM 1487 O O . PRO A 1 197 ? -14.973 27.699 18.965 1.00 71.38 197 PRO A O 1
ATOM 1490 N N . ARG A 1 198 ? -13.158 28.611 18.028 1.00 83.19 198 ARG A N 1
ATOM 1491 C CA . ARG A 1 198 ? -13.758 28.735 16.690 1.00 83.19 198 ARG A CA 1
ATOM 1492 C C . ARG A 1 198 ? -13.372 27.552 15.805 1.00 83.19 198 ARG A C 1
ATOM 1494 O O . ARG A 1 198 ? -12.208 27.153 15.753 1.00 83.19 198 ARG A O 1
ATOM 1501 N N . LEU A 1 199 ? -14.367 27.017 15.100 1.00 83.44 199 LEU A N 1
ATOM 1502 C CA . LEU A 1 199 ? -14.184 26.007 14.062 1.00 83.44 199 LEU A CA 1
ATOM 1503 C C . LEU A 1 199 ? -13.950 26.690 12.717 1.00 83.44 199 LEU A C 1
ATOM 1505 O O . LEU A 1 199 ? -14.592 27.690 12.393 1.00 83.44 199 LEU A O 1
ATOM 1509 N N . THR A 1 200 ? -13.066 26.120 11.907 1.00 84.56 200 THR A N 1
ATOM 1510 C CA . THR A 1 200 ? -13.035 26.421 10.473 1.00 84.56 200 THR A CA 1
ATOM 1511 C C . THR A 1 200 ? -14.288 25.859 9.789 1.00 84.56 200 THR A C 1
ATOM 1513 O O . THR A 1 200 ? -14.944 24.953 10.306 1.00 84.56 200 THR A O 1
ATOM 1516 N N . ALA A 1 201 ? -14.617 26.356 8.592 1.00 82.31 201 ALA A N 1
ATOM 1517 C CA . ALA A 1 201 ? -15.755 25.846 7.822 1.00 82.31 201 ALA A CA 1
ATOM 1518 C C . ALA A 1 201 ? -15.644 24.333 7.531 1.00 82.31 201 ALA A C 1
ATOM 1520 O O . ALA A 1 201 ? -16.640 23.614 7.572 1.00 82.31 201 ALA A O 1
ATOM 1521 N N . GLU A 1 202 ? -14.425 23.840 7.284 1.00 80.94 202 GLU A N 1
ATOM 1522 C CA . GLU A 1 202 ? -14.154 22.414 7.073 1.00 80.94 202 GLU A CA 1
ATOM 1523 C C . GLU A 1 202 ? -14.420 21.583 8.330 1.00 80.94 202 GLU A C 1
ATOM 1525 O O . GLU A 1 202 ? -15.048 20.529 8.257 1.00 80.94 202 GLU A O 1
ATOM 1530 N N . GLU A 1 203 ? -13.956 22.056 9.483 1.00 82.88 203 GLU A N 1
ATOM 1531 C CA . GLU A 1 203 ? -14.158 21.382 10.764 1.00 82.88 203 GLU A CA 1
ATOM 1532 C C . GLU A 1 203 ? -15.633 21.339 11.151 1.00 82.88 203 GLU A C 1
ATOM 1534 O O . GLU A 1 203 ? -16.125 20.282 11.534 1.00 82.88 203 GLU A O 1
ATOM 1539 N N . LEU A 1 204 ? -16.363 22.444 10.969 1.00 85.31 204 LEU A N 1
ATOM 1540 C CA . LEU A 1 204 ? -17.809 22.476 11.181 1.00 85.31 204 LEU A CA 1
ATOM 1541 C C . LEU A 1 204 ? -18.522 21.468 10.270 1.00 85.31 204 LEU A C 1
ATOM 1543 O O . LEU A 1 204 ? -19.315 20.655 10.743 1.00 85.31 204 LEU A O 1
ATOM 1547 N N . PHE A 1 205 ? -18.204 21.476 8.972 1.00 83.69 205 PHE A N 1
ATOM 1548 C CA . PHE A 1 205 ? -18.779 20.536 8.012 1.00 83.69 205 PHE A CA 1
ATOM 1549 C C . PHE A 1 205 ? -18.511 19.079 8.412 1.00 83.69 205 PHE A C 1
ATOM 1551 O O . PHE A 1 205 ? -19.433 18.261 8.420 1.00 83.69 205 PHE A O 1
ATOM 1558 N N . ARG A 1 206 ? -17.270 18.738 8.780 1.00 81.75 206 ARG A N 1
ATOM 1559 C CA . ARG A 1 206 ? -16.901 17.375 9.197 1.00 81.75 206 ARG A CA 1
ATOM 1560 C C . ARG A 1 206 ? -17.540 16.975 10.520 1.00 81.75 206 ARG A C 1
ATOM 1562 O O . ARG A 1 206 ? -17.984 15.832 10.632 1.00 81.75 206 ARG A O 1
ATOM 1569 N N . THR A 1 207 ? -17.655 17.901 11.471 1.00 82.75 207 THR A N 1
ATOM 1570 C CA . THR A 1 207 ? -18.375 17.680 12.733 1.00 82.75 207 THR A CA 1
ATOM 1571 C C . THR A 1 207 ? -19.822 17.282 12.450 1.00 82.75 207 THR A C 1
ATOM 1573 O O . THR A 1 207 ? -20.274 16.247 12.927 1.00 82.75 207 THR A O 1
ATOM 1576 N N . VAL A 1 208 ? -20.528 18.041 11.607 1.00 82.19 208 VAL A N 1
ATOM 1577 C CA . VAL A 1 208 ? -21.958 17.817 11.330 1.00 82.19 208 VAL A CA 1
ATOM 1578 C C . VAL A 1 208 ? -22.207 16.575 10.469 1.00 82.19 208 VAL A C 1
ATOM 1580 O O . VAL A 1 208 ? -23.198 15.879 10.665 1.00 82.19 208 VAL A O 1
ATOM 1583 N N . THR A 1 209 ? -21.327 16.279 9.508 1.00 78.44 209 THR A N 1
ATOM 1584 C CA . THR A 1 209 ? -21.564 15.198 8.529 1.00 78.44 209 THR A CA 1
ATOM 1585 C C . THR A 1 209 ? -20.974 13.847 8.917 1.00 78.44 209 THR A C 1
ATOM 1587 O O . THR A 1 209 ? -21.458 12.819 8.448 1.00 78.44 209 THR A O 1
ATOM 1590 N N . SER A 1 210 ? -19.926 13.835 9.741 1.00 76.88 210 SER A N 1
ATOM 1591 C CA . SER A 1 210 ? -19.173 12.618 10.076 1.00 76.88 210 SER A CA 1
ATOM 1592 C C . SER A 1 210 ? -18.850 12.476 11.563 1.00 76.88 210 SER A C 1
ATOM 1594 O O . SER A 1 210 ? -18.259 11.471 11.947 1.00 76.88 210 SER A O 1
ATOM 1596 N N . GLY A 1 211 ? -19.179 13.471 12.399 1.00 79.38 211 GLY A N 1
ATOM 1597 C CA . GLY A 1 211 ? -18.897 13.452 13.838 1.00 79.38 211 GLY A CA 1
ATOM 1598 C C . GLY A 1 211 ? -17.419 13.300 14.194 1.00 79.38 211 GLY A C 1
ATOM 1599 O O . GLY A 1 211 ? -17.107 12.773 15.257 1.00 79.38 211 GLY A O 1
ATOM 1600 N N . HIS A 1 212 ? -16.507 13.694 13.295 1.00 78.69 212 HIS A N 1
ATOM 1601 C CA . HIS A 1 212 ? -15.065 13.450 13.443 1.00 78.69 212 HIS A CA 1
ATOM 1602 C C . HIS A 1 212 ? -14.708 11.970 13.674 1.00 78.69 212 HIS A C 1
ATOM 1604 O O . HIS A 1 212 ? -13.757 11.634 14.385 1.00 78.69 212 HIS A O 1
ATOM 1610 N N . ILE A 1 213 ? -15.449 11.057 13.033 1.00 77.56 213 ILE A N 1
ATOM 1611 C CA . ILE A 1 213 ? -15.040 9.656 12.922 1.00 77.56 213 ILE A CA 1
ATOM 1612 C C . ILE A 1 213 ? -13.826 9.597 11.989 1.00 77.56 213 ILE A C 1
ATOM 1614 O O . ILE A 1 213 ? -13.929 9.468 10.767 1.00 77.56 213 ILE A O 1
ATOM 1618 N N . ASP A 1 214 ? -12.655 9.724 12.604 1.00 77.94 214 ASP A N 1
ATOM 1619 C CA . ASP A 1 214 ? -11.373 9.769 11.923 1.00 77.94 214 ASP A CA 1
ATOM 1620 C C . ASP A 1 214 ? -10.604 8.461 12.121 1.00 77.94 214 ASP A C 1
ATOM 1622 O O . ASP A 1 214 ? -10.465 7.956 13.240 1.00 77.94 214 ASP A O 1
ATOM 1626 N N . GLY A 1 215 ? -10.024 7.959 11.038 1.00 78.12 215 GLY A N 1
ATOM 1627 C CA . GLY A 1 215 ? -9.181 6.772 11.012 1.00 78.12 215 GLY A CA 1
ATOM 1628 C C . GLY A 1 215 ? -7.749 7.067 10.576 1.00 78.12 215 GLY A C 1
ATOM 1629 O O . GLY A 1 215 ? -7.514 8.065 9.889 1.00 78.12 215 GLY A O 1
ATOM 1630 N N . PRO A 1 216 ? -6.755 6.233 10.916 1.00 79.38 216 PRO A N 1
ATOM 1631 C CA . PRO A 1 216 ? -5.447 6.327 10.288 1.00 79.38 216 PRO A CA 1
ATOM 1632 C C . PRO A 1 216 ? -5.566 6.169 8.768 1.00 79.38 216 PRO A C 1
ATOM 1634 O O . PRO A 1 216 ? -6.228 5.257 8.269 1.00 79.38 216 PRO A O 1
ATOM 1637 N N . GLY A 1 217 ? -4.857 7.026 8.030 1.00 78.56 217 GLY A N 1
ATOM 1638 C CA . GLY A 1 217 ? -4.554 6.747 6.631 1.00 78.56 217 GLY A CA 1
ATOM 1639 C C . GLY A 1 217 ? -3.619 5.541 6.552 1.00 78.56 217 GLY A C 1
ATOM 1640 O O . GLY A 1 217 ? -2.550 5.545 7.173 1.00 78.56 217 GLY A O 1
ATOM 1641 N N . ALA A 1 218 ? -4.021 4.506 5.821 1.00 80.06 218 ALA A N 1
ATOM 1642 C CA . ALA A 1 218 ? -3.245 3.279 5.678 1.00 80.06 218 ALA A CA 1
ATOM 1643 C C . ALA A 1 218 ? -3.372 2.691 4.271 1.00 80.06 218 ALA A C 1
ATOM 1645 O O . ALA A 1 218 ? -4.204 3.108 3.461 1.00 80.06 218 ALA A O 1
ATOM 1646 N N . VAL A 1 219 ? -2.528 1.705 3.988 1.00 82.56 219 VAL A N 1
ATOM 1647 C CA . VAL A 1 219 ? -2.606 0.893 2.780 1.00 82.56 219 VAL A CA 1
ATOM 1648 C C . VAL A 1 219 ? -2.758 -0.553 3.222 1.00 82.56 219 VAL A C 1
ATOM 1650 O O . VAL A 1 219 ? -1.867 -1.084 3.879 1.00 82.56 219 VAL A O 1
ATOM 1653 N N . ALA A 1 220 ? -3.899 -1.173 2.917 1.00 85.38 220 ALA A N 1
ATOM 1654 C CA . ALA A 1 220 ? -4.096 -2.576 3.255 1.00 85.38 220 ALA A CA 1
ATOM 1655 C C . ALA A 1 220 ? -3.347 -3.474 2.272 1.00 85.38 220 ALA A C 1
ATOM 1657 O O . ALA A 1 220 ? -3.326 -3.225 1.064 1.00 85.38 220 ALA A O 1
ATOM 1658 N N . VAL A 1 221 ? -2.768 -4.539 2.816 1.00 88.00 221 VAL A N 1
ATOM 1659 C CA . VAL A 1 221 ? -2.055 -5.571 2.070 1.00 88.00 221 VAL A CA 1
ATOM 1660 C C . VAL A 1 221 ? -2.824 -6.894 2.171 1.00 88.00 221 VAL A C 1
ATOM 1662 O O . VAL A 1 221 ? -3.418 -7.170 3.216 1.00 88.00 221 VAL A O 1
ATOM 1665 N N . PRO A 1 222 ? -2.871 -7.717 1.110 1.00 88.56 222 PRO A N 1
ATOM 1666 C CA . PRO A 1 222 ? -3.669 -8.939 1.113 1.00 88.56 222 PRO A CA 1
ATOM 1667 C C . PRO A 1 222 ? -3.131 -10.008 2.077 1.00 88.56 222 PRO A C 1
ATOM 1669 O O . PRO A 1 222 ? -1.972 -10.417 1.986 1.00 88.56 222 PRO A O 1
ATOM 1672 N N . SER A 1 223 ? -4.011 -10.529 2.934 1.00 90.12 223 SER A N 1
ATOM 1673 C CA . SER A 1 223 ? -3.777 -11.711 3.772 1.00 90.12 223 SER A CA 1
ATOM 1674 C C . SER A 1 223 ? -4.511 -12.946 3.235 1.00 90.12 223 SER A C 1
ATOM 1676 O O . SER A 1 223 ? -5.503 -12.851 2.496 1.00 90.12 223 SER A O 1
ATOM 1678 N N . GLY A 1 224 ? -3.978 -14.125 3.558 1.00 86.25 224 GLY A N 1
ATOM 1679 C CA . GLY A 1 224 ? -4.470 -15.436 3.129 1.00 86.25 224 GLY A CA 1
ATOM 1680 C C . GLY A 1 224 ? -5.631 -16.007 3.938 1.00 86.25 224 GLY A C 1
ATOM 1681 O O . GLY A 1 224 ? -6.316 -16.899 3.447 1.00 86.25 224 GLY A O 1
ATOM 1682 N N . ASP A 1 225 ? -5.859 -15.497 5.143 1.00 89.75 225 ASP A N 1
ATOM 1683 C CA . ASP A 1 225 ? -6.614 -16.170 6.205 1.00 89.75 225 ASP A CA 1
ATOM 1684 C C . ASP A 1 225 ? -7.833 -15.370 6.701 1.00 89.75 225 ASP A C 1
ATOM 1686 O O . ASP A 1 225 ? -8.473 -15.730 7.688 1.00 89.75 225 ASP A O 1
ATOM 1690 N N . GLY A 1 226 ? -8.163 -14.271 6.015 1.00 88.75 226 GLY A N 1
ATOM 1691 C CA . GLY A 1 226 ? -9.314 -13.433 6.349 1.00 88.75 226 GLY A CA 1
ATOM 1692 C C . GLY A 1 226 ? -9.124 -12.572 7.600 1.00 88.75 226 GLY A C 1
ATOM 1693 O O . GLY A 1 226 ? -10.117 -12.080 8.142 1.00 88.75 226 GLY A O 1
ATOM 1694 N N . ARG A 1 227 ? -7.879 -12.379 8.058 1.00 92.69 227 ARG A N 1
ATOM 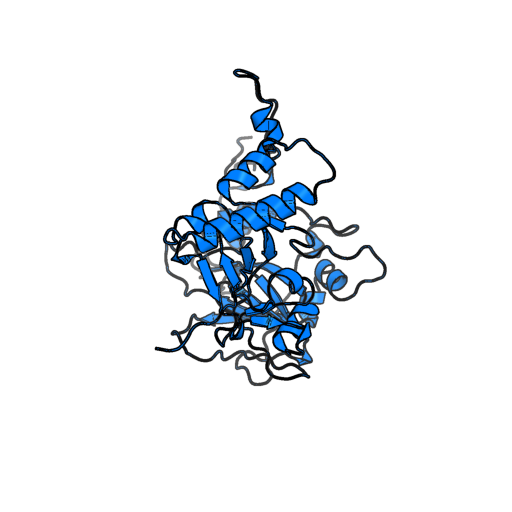1695 C CA . ARG A 1 227 ? -7.540 -11.507 9.189 1.00 92.69 227 ARG A CA 1
ATOM 1696 C C . ARG A 1 227 ? -6.950 -10.175 8.742 1.00 92.69 227 ARG A C 1
ATOM 1698 O O . ARG A 1 227 ? -6.360 -10.065 7.665 1.00 92.69 227 ARG A O 1
ATOM 1705 N N . LEU A 1 228 ? -7.113 -9.167 9.595 1.00 93.25 228 LEU A N 1
ATOM 1706 C CA . LEU A 1 228 ? -6.481 -7.860 9.467 1.00 93.25 228 LEU A CA 1
ATOM 1707 C C . LEU A 1 228 ? -5.295 -7.787 10.429 1.00 93.25 228 LEU A C 1
ATOM 1709 O O . LEU A 1 228 ? -5.475 -7.861 11.640 1.00 93.25 228 LEU A O 1
ATOM 1713 N N . TYR A 1 229 ? -4.098 -7.603 9.887 1.00 93.12 229 TYR A N 1
ATOM 1714 C CA . TYR A 1 229 ? -2.876 -7.451 10.670 1.00 93.12 229 TYR A CA 1
ATOM 1715 C C . TYR A 1 229 ? -2.504 -5.980 10.764 1.00 93.12 229 TYR A C 1
ATOM 1717 O O . TYR A 1 229 ? -2.465 -5.282 9.748 1.00 93.12 229 TYR A O 1
ATOM 1725 N N . VAL A 1 230 ? -2.251 -5.509 11.980 1.00 91.25 230 VAL A N 1
ATOM 1726 C CA . VAL A 1 230 ? -2.040 -4.094 12.263 1.00 91.25 230 VAL A CA 1
ATOM 1727 C C . VAL A 1 230 ? -0.650 -3.889 12.873 1.00 91.25 230 VAL A C 1
ATOM 1729 O O . VAL A 1 230 ? -0.394 -4.400 13.967 1.00 91.25 230 VAL A O 1
ATOM 1732 N N . PRO A 1 231 ? 0.242 -3.130 12.206 1.00 90.12 231 PRO A N 1
ATOM 1733 C CA . PRO A 1 231 ? 1.529 -2.757 12.785 1.00 90.12 231 PRO A CA 1
ATOM 1734 C C . PRO A 1 231 ? 1.330 -1.850 14.007 1.00 90.12 231 PRO A C 1
ATOM 1736 O O . PRO A 1 231 ? 0.341 -1.113 14.098 1.00 90.12 231 PRO A O 1
ATOM 1739 N N . THR A 1 232 ? 2.295 -1.841 14.921 1.00 88.38 232 THR A N 1
ATOM 1740 C CA . THR A 1 232 ? 2.314 -1.026 16.140 1.00 88.38 232 THR A CA 1
ATOM 1741 C C . THR A 1 232 ? 1.989 0.436 15.847 1.00 88.38 232 THR A C 1
ATOM 1743 O O . THR A 1 232 ? 1.128 1.005 16.521 1.00 88.38 232 THR A O 1
ATOM 1746 N N . LEU A 1 233 ? 2.562 1.014 14.782 1.00 83.88 233 LEU A N 1
ATOM 1747 C CA . LEU A 1 233 ? 2.328 2.410 14.377 1.00 83.88 233 LEU A CA 1
ATOM 1748 C C . LEU A 1 233 ? 0.845 2.738 14.102 1.00 83.88 233 LEU A C 1
ATOM 1750 O O . LEU A 1 233 ? 0.433 3.891 14.190 1.00 83.88 233 LEU A O 1
ATOM 1754 N N . LYS A 1 234 ? 0.032 1.742 13.733 1.00 81.81 234 LYS A N 1
ATOM 1755 C CA . LYS A 1 234 ? -1.392 1.912 13.392 1.00 81.81 234 LYS A CA 1
ATOM 1756 C C . LYS A 1 234 ? -2.331 1.259 14.414 1.00 81.81 234 LYS A C 1
ATOM 1758 O O . LYS A 1 234 ? -3.546 1.369 14.271 1.00 81.81 234 LYS A O 1
ATOM 1763 N N . SER A 1 235 ? -1.783 0.609 15.441 1.00 74.81 235 SER A N 1
ATOM 1764 C CA . SER A 1 235 ? -2.522 -0.237 16.388 1.00 74.81 235 SER A CA 1
ATOM 1765 C C . SER A 1 235 ? -3.507 0.528 17.275 1.00 74.81 235 SER A C 1
ATOM 1767 O O . SER A 1 235 ? -4.644 0.094 17.426 1.00 74.81 235 SER A O 1
ATOM 1769 N N . GLU A 1 236 ? -3.139 1.710 17.775 1.00 68.31 236 GLU A N 1
ATOM 1770 C CA . GLU A 1 236 ? -3.909 2.435 18.806 1.00 68.31 236 GLU A CA 1
ATOM 1771 C C . GLU A 1 236 ? -5.368 2.716 18.441 1.00 68.31 236 GLU A C 1
ATOM 1773 O O . GLU A 1 236 ? -6.229 2.798 19.311 1.00 68.31 236 GLU A O 1
ATOM 1778 N N . THR A 1 237 ? -5.662 2.843 17.150 1.00 66.06 237 THR A N 1
ATOM 1779 C CA . THR A 1 237 ? -7.014 3.136 16.654 1.00 66.06 237 THR A CA 1
ATOM 1780 C C . THR A 1 237 ? -7.732 1.916 16.087 1.00 66.06 237 THR A C 1
ATOM 1782 O O . THR A 1 237 ? -8.939 1.990 15.852 1.00 66.06 237 THR A O 1
ATOM 1785 N N . LEU A 1 238 ? -7.024 0.803 15.872 1.00 74.81 238 LEU A N 1
ATOM 1786 C CA . LEU A 1 238 ? -7.507 -0.341 15.097 1.00 74.81 238 LEU A CA 1
ATOM 1787 C C . LEU A 1 238 ? -7.568 -1.650 15.893 1.00 74.81 238 LEU A C 1
ATOM 1789 O O . LEU A 1 238 ? -8.226 -2.576 15.444 1.00 74.81 238 LEU A O 1
ATOM 1793 N N . THR A 1 239 ? -6.926 -1.758 17.056 1.00 70.06 239 THR A N 1
ATOM 1794 C CA . THR A 1 239 ? -6.820 -3.031 17.801 1.00 70.06 239 THR A CA 1
ATOM 1795 C C . THR A 1 239 ? -7.601 -3.014 19.118 1.00 70.06 239 THR A C 1
ATOM 1797 O O . THR A 1 239 ? -7.154 -3.574 20.112 1.00 70.06 239 THR A O 1
ATOM 1800 N N . GLY A 1 240 ? -8.743 -2.322 19.156 1.00 71.06 240 GLY A N 1
ATOM 1801 C CA . GLY A 1 240 ? -9.624 -2.300 20.330 1.00 71.06 240 GLY A CA 1
ATOM 1802 C C . GLY A 1 240 ? -10.606 -3.477 20.375 1.00 71.06 240 GLY A C 1
ATOM 1803 O O . GLY A 1 240 ? -10.709 -4.254 19.432 1.00 71.06 240 GLY A O 1
ATOM 1804 N N . ASP A 1 241 ? -11.425 -3.541 21.430 1.00 75.00 241 ASP A N 1
ATOM 1805 C CA . ASP A 1 241 ? -12.531 -4.517 21.562 1.00 75.00 241 ASP A CA 1
ATOM 1806 C C . ASP A 1 241 ? -13.637 -4.347 20.496 1.00 75.00 241 ASP A C 1
ATOM 1808 O O . ASP A 1 241 ? -14.580 -5.138 20.395 1.00 75.00 241 ASP A O 1
ATOM 1812 N N . GLY A 1 242 ? -13.545 -3.264 19.726 1.00 72.38 242 GLY A N 1
ATOM 1813 C CA . GLY A 1 242 ? -14.387 -2.948 18.589 1.00 72.38 242 GLY A CA 1
ATOM 1814 C C . GLY A 1 242 ? -13.931 -3.625 17.303 1.00 72.38 242 GLY A C 1
ATOM 1815 O O . GLY A 1 242 ? -12.745 -3.843 17.085 1.00 72.38 242 GLY A O 1
ATOM 1816 N N . GLY A 1 243 ? -14.876 -3.914 16.408 1.00 82.81 243 GLY A N 1
ATOM 1817 C CA . GLY A 1 243 ? -14.524 -4.250 15.028 1.00 82.81 243 GLY A CA 1
ATOM 1818 C C . GLY A 1 243 ? -13.864 -3.072 14.300 1.00 82.81 243 GLY A C 1
ATOM 1819 O O . GLY A 1 243 ? -13.958 -1.923 14.739 1.00 82.81 243 GLY A O 1
ATOM 1820 N N . VAL A 1 244 ? -13.224 -3.361 13.168 1.00 87.50 244 VAL A N 1
ATOM 1821 C CA . VAL A 1 244 ? -12.597 -2.375 12.280 1.00 87.50 244 VAL A CA 1
ATOM 1822 C C . VAL A 1 244 ? -13.330 -2.350 10.952 1.00 87.50 244 VAL A C 1
ATOM 1824 O O . VAL A 1 244 ? -13.516 -3.387 10.321 1.00 87.50 244 VAL A O 1
ATOM 1827 N N . LEU A 1 245 ? -13.699 -1.160 10.489 1.00 84.62 245 LEU A N 1
ATOM 1828 C CA . LEU A 1 245 ? -14.160 -0.964 9.119 1.00 84.62 245 LEU A CA 1
ATOM 1829 C C . LEU A 1 245 ? -12.993 -0.478 8.266 1.00 84.62 245 LEU A C 1
ATOM 1831 O O . LEU A 1 245 ? -12.451 0.580 8.555 1.00 84.62 245 LEU A O 1
ATOM 1835 N N . VAL A 1 246 ? -12.619 -1.217 7.224 1.00 86.69 246 VAL A N 1
ATOM 1836 C CA . VAL A 1 246 ? -11.630 -0.776 6.228 1.00 86.69 246 VAL A CA 1
ATOM 1837 C C . VAL A 1 246 ? -12.369 -0.297 4.987 1.00 86.69 246 VAL A C 1
ATOM 1839 O O . VAL A 1 246 ? -13.201 -1.027 4.454 1.00 86.69 246 VAL A O 1
ATOM 1842 N N . GLY A 1 247 ? -12.067 0.912 4.516 1.00 83.12 247 GLY A N 1
ATOM 1843 C CA . GLY A 1 247 ? -12.708 1.487 3.336 1.00 83.12 247 GLY A CA 1
ATOM 1844 C C . GLY A 1 247 ? -11.724 2.024 2.307 1.00 83.12 247 GLY A C 1
ATOM 1845 O O . GLY A 1 247 ? -10.709 2.616 2.680 1.00 83.12 247 GLY A O 1
ATOM 1846 N N . ARG A 1 248 ? -12.053 1.882 1.017 1.00 80.62 248 ARG A N 1
ATOM 1847 C CA . ARG A 1 248 ? -11.407 2.631 -0.074 1.00 80.62 248 ARG A CA 1
ATOM 1848 C C . ARG A 1 248 ? -12.410 3.526 -0.797 1.00 80.62 248 ARG A C 1
ATOM 1850 O O . ARG A 1 248 ? -13.597 3.238 -0.815 1.00 80.62 248 ARG A O 1
ATOM 1857 N N . SER A 1 249 ? -11.918 4.590 -1.426 1.00 70.88 249 SER A N 1
ATOM 1858 C CA . SER A 1 249 ? -12.748 5.424 -2.300 1.00 70.88 249 SER A CA 1
ATOM 1859 C C . SER A 1 249 ? -13.017 4.729 -3.650 1.00 70.88 249 SER A C 1
ATOM 1861 O O . SER A 1 249 ? -12.076 4.142 -4.196 1.00 70.88 249 SER A O 1
ATOM 1863 N N . PRO A 1 250 ? -14.230 4.836 -4.227 1.00 76.44 250 PRO A N 1
ATOM 1864 C CA . PRO A 1 250 ? -15.434 5.422 -3.626 1.00 76.44 250 PRO A CA 1
ATOM 1865 C C . PRO A 1 250 ? -15.964 4.520 -2.502 1.00 76.44 250 PRO A C 1
ATOM 1867 O O . PRO A 1 250 ? -16.016 3.310 -2.667 1.00 76.44 250 PRO A O 1
ATOM 1870 N N . TYR A 1 251 ? -16.319 5.100 -1.351 1.00 76.81 251 TYR A N 1
ATOM 1871 C CA . TYR A 1 251 ? -16.680 4.362 -0.129 1.00 76.81 251 TYR A CA 1
ATOM 1872 C C . TYR A 1 251 ? -18.097 3.772 -0.193 1.00 76.81 251 TYR A C 1
ATOM 1874 O O . TYR A 1 251 ? -18.958 4.101 0.616 1.00 76.81 251 TYR A O 1
ATOM 1882 N N . ASP A 1 252 ? -18.331 2.920 -1.183 1.00 79.81 252 ASP A N 1
ATOM 1883 C CA . ASP A 1 252 ? -19.558 2.161 -1.362 1.00 79.81 252 ASP A CA 1
ATOM 1884 C C . ASP A 1 252 ? -19.507 0.797 -0.655 1.00 79.81 252 ASP A C 1
ATOM 1886 O O . ASP A 1 252 ? -18.471 0.367 -0.144 1.00 79.81 252 ASP A O 1
ATOM 1890 N N . LYS A 1 253 ? -20.644 0.093 -0.601 1.00 75.00 253 LYS A N 1
ATOM 1891 C CA . LYS A 1 253 ? -20.748 -1.217 0.066 1.00 75.00 253 LYS A CA 1
ATOM 1892 C C . LYS A 1 253 ? -19.684 -2.236 -0.405 1.00 75.00 253 LYS A C 1
ATOM 1894 O O . LYS A 1 253 ? -19.121 -2.896 0.463 1.00 75.00 253 LYS A O 1
ATOM 1899 N N . PRO A 1 254 ? -19.362 -2.376 -1.709 1.00 79.62 254 PRO A N 1
ATOM 1900 C CA . PRO A 1 254 ? -18.251 -3.223 -2.166 1.00 79.62 254 PRO A CA 1
ATOM 1901 C C . PRO A 1 254 ? -16.865 -2.815 -1.644 1.00 79.62 254 PRO A C 1
ATOM 1903 O O . PRO A 1 254 ? -16.007 -3.672 -1.431 1.00 79.62 254 PRO A O 1
ATOM 1906 N N . ASN A 1 255 ? -16.634 -1.516 -1.452 1.00 82.06 255 ASN A N 1
ATOM 1907 C CA . ASN A 1 255 ? -15.348 -0.959 -1.036 1.00 82.06 255 ASN A CA 1
ATOM 1908 C C . ASN A 1 255 ? -15.206 -0.786 0.485 1.00 82.06 255 ASN A C 1
ATOM 1910 O O . ASN A 1 255 ? -14.146 -0.356 0.949 1.00 82.06 255 ASN A O 1
ATOM 1914 N N . LEU A 1 256 ? -16.243 -1.134 1.252 1.00 84.44 256 LEU A N 1
ATOM 1915 C CA . LEU A 1 256 ? -16.282 -1.120 2.711 1.00 84.44 256 LEU A CA 1
ATOM 1916 C C . LEU A 1 256 ? -16.272 -2.548 3.258 1.00 84.44 256 LEU A C 1
ATOM 1918 O O . LEU A 1 256 ? -17.173 -3.343 2.996 1.00 84.44 256 LEU A O 1
ATOM 1922 N N . ARG A 1 257 ? -15.261 -2.874 4.062 1.00 86.44 257 ARG A N 1
ATOM 1923 C CA . ARG A 1 257 ? -15.048 -4.224 4.580 1.00 86.44 257 ARG A CA 1
ATOM 1924 C C . ARG A 1 257 ? -14.938 -4.228 6.105 1.00 86.44 257 ARG A C 1
ATOM 1926 O O . ARG A 1 257 ? -13.940 -3.732 6.634 1.00 86.44 257 ARG A O 1
ATOM 1933 N N . PRO A 1 258 ? -15.936 -4.772 6.821 1.00 87.31 258 PRO A N 1
ATOM 1934 C CA . PRO A 1 258 ? -15.868 -4.909 8.267 1.00 87.31 258 PRO A CA 1
ATOM 1935 C C . PRO A 1 258 ? -15.017 -6.121 8.671 1.00 87.31 258 PRO A C 1
ATOM 1937 O O . PRO A 1 258 ? -15.067 -7.177 8.038 1.00 87.31 258 PRO A O 1
ATOM 1940 N N . PHE A 1 259 ? -14.285 -5.970 9.768 1.00 91.12 259 PHE A N 1
ATOM 1941 C CA . PHE A 1 259 ? -13.551 -7.014 10.474 1.00 91.12 259 PHE A CA 1
ATOM 1942 C C . PHE A 1 259 ? -14.020 -7.031 11.926 1.00 91.12 259 PHE A C 1
ATOM 1944 O O . PHE A 1 259 ? -14.030 -5.997 12.593 1.00 91.12 259 PHE A O 1
ATOM 1951 N N . ALA A 1 260 ? -14.410 -8.194 12.439 1.00 91.38 260 ALA A N 1
ATOM 1952 C CA . ALA A 1 260 ? -14.691 -8.349 13.862 1.00 91.38 260 ALA A CA 1
ATOM 1953 C C . ALA A 1 260 ? -13.396 -8.226 14.682 1.00 91.38 260 ALA A C 1
ATOM 1955 O O . ALA A 1 260 ? -12.323 -8.554 14.181 1.00 91.38 260 ALA A O 1
ATOM 1956 N N . ALA A 1 261 ? -13.493 -7.840 15.959 1.00 89.94 261 ALA A N 1
ATOM 1957 C CA . ALA A 1 261 ? -12.329 -7.699 16.846 1.00 89.94 261 ALA A CA 1
ATOM 1958 C C . ALA A 1 261 ? -11.444 -8.964 16.857 1.00 89.94 261 ALA A C 1
ATOM 1960 O O . ALA A 1 261 ? -10.231 -8.894 16.700 1.00 89.94 261 ALA A O 1
ATOM 1961 N N . GLY A 1 262 ? -12.064 -10.150 16.893 1.00 90.25 262 GLY A N 1
ATOM 1962 C CA . GLY A 1 262 ? -11.362 -11.437 16.839 1.00 90.25 262 GLY A CA 1
ATOM 1963 C C . GLY A 1 262 ? -10.643 -11.745 15.517 1.00 90.25 262 GLY A C 1
ATOM 1964 O O . GLY A 1 262 ? -9.869 -12.701 15.475 1.00 90.25 262 GLY A O 1
ATOM 1965 N N . GLN A 1 263 ? -10.864 -10.964 14.456 1.00 92.88 263 GLN A N 1
ATOM 1966 C CA . GLN A 1 263 ? -10.168 -11.062 13.166 1.00 92.88 263 GLN A CA 1
ATOM 1967 C C . GLN A 1 263 ? -9.023 -10.052 13.034 1.00 92.88 263 GLN A C 1
ATOM 1969 O O . GLN A 1 263 ? -8.273 -10.125 12.062 1.00 92.88 263 GLN A O 1
ATOM 1974 N N . VAL A 1 264 ? -8.888 -9.119 13.977 1.00 93.12 264 VAL A N 1
ATOM 1975 C CA . VAL A 1 264 ? -7.802 -8.142 13.994 1.00 93.12 264 VAL A CA 1
ATOM 1976 C C . VAL A 1 264 ? -6.660 -8.686 14.853 1.00 93.12 264 VAL A C 1
ATOM 1978 O O . VAL A 1 264 ? -6.887 -9.264 15.916 1.00 93.12 264 VAL A O 1
ATOM 1981 N N . ARG A 1 265 ? -5.427 -8.567 14.368 1.00 92.62 265 ARG A N 1
ATOM 1982 C CA . ARG A 1 265 ? -4.208 -9.004 15.055 1.00 92.62 265 ARG A CA 1
ATOM 1983 C C . ARG A 1 265 ? -3.229 -7.847 15.125 1.00 92.62 265 ARG A C 1
ATOM 1985 O O . ARG A 1 265 ? -2.985 -7.194 14.111 1.00 92.62 265 ARG A O 1
ATOM 1992 N N . SER A 1 266 ? -2.684 -7.597 16.310 1.00 90.00 266 SER A N 1
ATOM 1993 C CA . SER A 1 266 ? -1.711 -6.535 16.541 1.00 90.00 266 SER A CA 1
ATOM 1994 C C . SER A 1 266 ? -0.307 -7.097 16.690 1.00 90.00 266 SER A C 1
ATOM 1996 O O . SER A 1 266 ? -0.115 -8.171 17.258 1.00 90.00 266 SER A O 1
ATOM 1998 N N . ALA A 1 267 ? 0.691 -6.317 16.285 1.00 88.88 267 ALA A N 1
ATOM 1999 C CA . ALA A 1 267 ? 2.079 -6.602 16.635 1.00 88.88 267 ALA A CA 1
ATOM 2000 C C . ALA A 1 267 ? 2.296 -6.552 18.160 1.00 88.88 267 ALA A C 1
ATOM 2002 O O . ALA A 1 267 ? 3.108 -7.305 18.693 1.00 88.88 267 ALA A O 1
ATOM 2003 N N . ARG A 1 268 ? 1.503 -5.736 18.876 1.00 86.19 268 ARG A N 1
ATOM 2004 C CA . ARG A 1 268 ? 1.507 -5.665 20.350 1.00 86.19 268 ARG A CA 1
ATOM 2005 C C . ARG A 1 268 ? 1.077 -6.977 21.018 1.00 86.19 268 ARG A C 1
ATOM 2007 O O . ARG A 1 268 ? 1.480 -7.223 22.147 1.00 86.19 268 ARG A O 1
ATOM 2014 N N . ASP A 1 269 ? 0.317 -7.817 20.314 1.00 85.75 269 ASP A N 1
ATOM 2015 C CA . ASP A 1 269 ? -0.148 -9.118 20.813 1.00 85.75 269 ASP A CA 1
ATOM 2016 C C . ASP A 1 269 ? 0.848 -10.253 20.498 1.00 85.75 269 ASP A C 1
ATOM 2018 O O . ASP A 1 269 ? 0.547 -11.424 20.719 1.00 85.75 269 ASP A O 1
ATOM 2022 N N . GLY A 1 270 ? 2.019 -9.925 19.936 1.00 87.56 270 GLY A N 1
ATOM 2023 C CA . GLY A 1 270 ? 3.036 -10.902 19.539 1.00 87.56 270 GLY A CA 1
ATOM 2024 C C . GLY A 1 270 ? 2.730 -11.645 18.234 1.00 87.56 270 GLY A C 1
ATOM 2025 O O . GLY A 1 270 ? 3.366 -12.656 17.949 1.00 87.56 270 GLY A O 1
ATOM 2026 N N . ASP A 1 271 ? 1.770 -11.180 17.426 1.00 93.25 271 ASP A N 1
ATOM 2027 C CA . ASP A 1 271 ? 1.459 -11.820 16.145 1.00 93.25 271 ASP A CA 1
ATOM 2028 C C . ASP A 1 271 ? 2.609 -11.645 15.137 1.00 93.25 271 ASP A C 1
ATOM 2030 O O . ASP A 1 271 ? 2.994 -10.524 14.797 1.00 93.25 271 ASP A O 1
ATOM 2034 N N . ALA A 1 272 ? 3.126 -12.761 14.612 1.00 94.19 272 ALA A N 1
ATOM 2035 C CA . ALA A 1 272 ? 4.280 -12.778 13.712 1.00 94.19 272 ALA A CA 1
ATOM 2036 C C . ALA A 1 272 ? 4.056 -11.998 12.402 1.00 94.19 272 ALA A C 1
ATOM 2038 O O . ALA A 1 272 ? 4.973 -11.347 11.897 1.00 94.19 272 ALA A O 1
ATOM 2039 N N . THR A 1 273 ? 2.841 -12.024 11.841 1.00 95.19 273 THR A N 1
ATOM 2040 C CA . THR A 1 273 ? 2.540 -11.297 10.598 1.00 95.19 273 THR A CA 1
ATOM 2041 C C . THR A 1 273 ? 2.448 -9.797 10.857 1.00 95.19 273 THR A C 1
ATOM 2043 O O . THR A 1 273 ? 2.963 -9.003 10.069 1.00 95.19 273 THR A O 1
ATOM 2046 N N . ALA A 1 274 ? 1.839 -9.391 11.971 1.00 93.31 274 ALA A N 1
ATOM 2047 C CA . ALA A 1 274 ? 1.800 -7.984 12.353 1.00 93.31 274 ALA A CA 1
ATOM 2048 C C . ALA A 1 274 ? 3.196 -7.449 12.735 1.00 93.31 274 ALA A C 1
ATOM 2050 O O . ALA A 1 274 ? 3.560 -6.351 12.317 1.00 93.31 274 ALA A O 1
ATOM 2051 N N . ALA A 1 275 ? 4.013 -8.242 13.435 1.00 92.75 275 ALA A N 1
ATOM 2052 C CA . ALA A 1 275 ? 5.401 -7.902 13.757 1.00 92.75 275 ALA A CA 1
ATOM 2053 C C . ALA A 1 275 ? 6.294 -7.802 12.507 1.00 92.75 275 ALA A C 1
ATOM 2055 O O . ALA A 1 275 ? 7.194 -6.963 12.452 1.00 92.75 275 ALA A O 1
ATOM 2056 N N . PHE A 1 276 ? 6.033 -8.610 11.474 1.00 94.19 276 PHE A N 1
ATOM 2057 C CA . PHE A 1 276 ? 6.675 -8.448 10.169 1.00 94.19 276 PHE A CA 1
ATOM 2058 C C . PHE A 1 276 ? 6.327 -7.091 9.534 1.00 94.19 276 PHE A C 1
ATOM 2060 O O . PHE A 1 276 ? 7.218 -6.408 9.027 1.00 94.19 276 PHE A O 1
ATOM 2067 N N . LEU A 1 277 ? 5.059 -6.667 9.603 1.00 92.00 277 LEU A N 1
ATOM 2068 C CA . LEU A 1 277 ? 4.622 -5.374 9.064 1.00 92.00 277 LEU A CA 1
ATOM 2069 C C . LEU A 1 277 ? 5.279 -4.173 9.759 1.00 92.00 277 LEU A C 1
ATOM 2071 O O . LEU A 1 277 ? 5.474 -3.153 9.104 1.00 92.00 277 LEU A O 1
ATOM 2075 N N . ASP A 1 278 ? 5.660 -4.296 11.033 1.00 89.00 278 ASP A N 1
ATOM 2076 C CA . ASP A 1 278 ? 6.393 -3.248 11.760 1.00 89.00 278 ASP A CA 1
ATOM 2077 C C . ASP A 1 278 ? 7.802 -2.993 11.219 1.00 89.00 278 ASP A C 1
ATOM 2079 O O . ASP A 1 278 ? 8.331 -1.893 11.364 1.00 89.00 278 ASP A O 1
ATOM 2083 N N . ARG A 1 279 ? 8.421 -4.009 10.610 1.00 86.69 279 ARG A N 1
ATOM 2084 C CA . ARG A 1 279 ? 9.824 -3.961 10.169 1.00 86.69 279 ARG A CA 1
ATOM 2085 C C . ARG A 1 279 ? 9.963 -3.855 8.654 1.00 86.69 279 ARG A C 1
ATOM 2087 O O . ARG A 1 279 ? 11.049 -3.564 8.160 1.00 86.69 279 ARG A O 1
ATOM 2094 N N . CYS A 1 280 ? 8.902 -4.145 7.903 1.00 88.69 280 CYS A N 1
ATOM 2095 C CA . CYS A 1 280 ? 8.973 -4.194 6.450 1.00 88.69 280 CYS A CA 1
ATOM 2096 C C . CYS A 1 280 ? 8.909 -2.796 5.820 1.00 88.69 280 CYS A C 1
ATOM 2098 O O . CYS A 1 280 ? 8.188 -1.907 6.274 1.00 88.69 280 CYS A O 1
ATOM 2100 N N . VAL A 1 281 ? 9.625 -2.628 4.710 1.00 91.50 281 VAL A N 1
ATOM 2101 C CA . VAL A 1 281 ? 9.470 -1.475 3.820 1.00 91.50 281 VAL A CA 1
ATOM 2102 C C . VAL A 1 281 ? 8.565 -1.887 2.669 1.00 91.50 281 VAL A C 1
ATOM 2104 O O . VAL A 1 281 ? 8.733 -2.958 2.088 1.00 91.50 281 VAL A O 1
ATOM 2107 N N . ALA A 1 282 ? 7.613 -1.030 2.314 1.00 91.62 282 ALA A N 1
ATOM 2108 C CA . ALA A 1 282 ? 6.769 -1.221 1.146 1.00 91.62 282 ALA A CA 1
ATOM 2109 C C . ALA A 1 282 ? 6.793 0.029 0.269 1.00 91.62 282 ALA A C 1
ATOM 2111 O O . ALA A 1 282 ? 6.771 1.153 0.769 1.00 91.62 282 ALA A O 1
ATOM 2112 N N . PHE A 1 283 ? 6.814 -0.166 -1.045 1.00 87.88 283 PHE A N 1
ATOM 2113 C CA . PHE A 1 283 ? 6.850 0.928 -2.010 1.00 87.88 283 PHE A CA 1
ATOM 2114 C C . PHE A 1 283 ? 5.957 0.633 -3.212 1.00 87.88 283 PHE A C 1
ATOM 2116 O O . PHE A 1 283 ? 5.679 -0.519 -3.555 1.00 87.88 283 PHE A O 1
ATOM 2123 N N . GLN A 1 284 ? 5.471 1.696 -3.852 1.00 85.31 284 GLN A N 1
ATOM 2124 C CA . GLN A 1 284 ? 4.704 1.563 -5.083 1.00 85.31 284 GLN A CA 1
ATOM 2125 C C . GLN A 1 284 ? 5.642 1.253 -6.246 1.00 85.31 284 GLN A C 1
ATOM 2127 O O . GLN A 1 284 ? 6.678 1.893 -6.395 1.00 85.31 284 GLN A O 1
ATOM 2132 N N . TYR A 1 285 ? 5.252 0.316 -7.104 1.00 83.50 285 TYR A N 1
ATOM 2133 C CA . TYR A 1 285 ? 6.010 -0.015 -8.309 1.00 83.50 285 TYR A CA 1
ATOM 2134 C C . TYR A 1 285 ? 5.153 0.149 -9.558 1.00 83.50 285 TYR A C 1
ATOM 2136 O O . TYR A 1 285 ? 3.920 0.177 -9.517 1.00 83.50 285 TYR A O 1
ATOM 2144 N N . SER A 1 286 ? 5.818 0.228 -10.703 1.00 76.81 286 SER A N 1
ATOM 2145 C CA . SER A 1 286 ? 5.195 0.030 -12.006 1.00 76.81 286 SER A CA 1
ATOM 2146 C C . SER A 1 286 ? 6.184 -0.699 -12.910 1.00 76.81 286 SER A C 1
ATOM 2148 O O . SER A 1 286 ? 7.297 -0.220 -13.109 1.00 76.81 286 SER A O 1
ATOM 2150 N N . PHE A 1 287 ? 5.781 -1.841 -13.457 1.00 74.62 287 PHE A N 1
ATOM 2151 C CA . PHE A 1 287 ? 6.565 -2.626 -14.405 1.00 74.62 287 PHE A CA 1
ATOM 2152 C C . PHE A 1 287 ? 5.952 -2.533 -15.794 1.00 74.62 287 PHE A C 1
ATOM 2154 O O . PHE A 1 287 ? 4.738 -2.625 -15.944 1.00 74.62 287 PHE A O 1
ATOM 2161 N N . ASN A 1 288 ? 6.818 -2.358 -16.790 1.00 72.62 288 ASN A N 1
ATOM 2162 C CA . ASN A 1 288 ? 6.519 -2.619 -18.193 1.00 72.62 288 ASN A CA 1
ATOM 2163 C C . ASN A 1 288 ? 7.411 -3.790 -18.591 1.00 72.62 288 ASN A C 1
ATOM 2165 O O . ASN A 1 288 ? 8.634 -3.682 -18.499 1.00 72.62 288 ASN A O 1
ATOM 2169 N N . VAL A 1 289 ? 6.807 -4.907 -18.968 1.00 72.88 289 VAL A N 1
ATOM 2170 C CA . VAL A 1 289 ? 7.508 -6.103 -19.420 1.00 72.88 289 VAL A CA 1
ATOM 217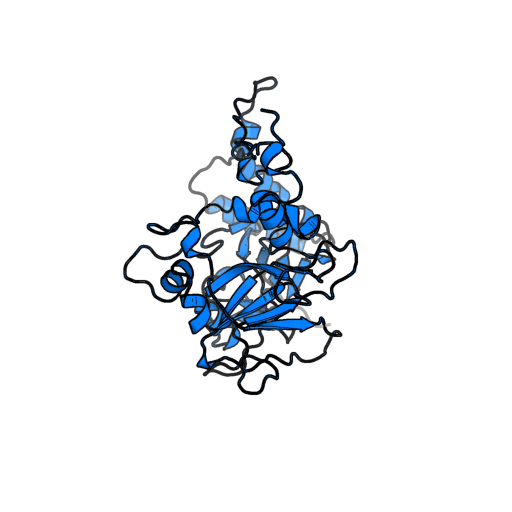1 C C . VAL A 1 289 ? 7.138 -6.310 -20.874 1.00 72.88 289 VAL A C 1
ATOM 2173 O O . VAL A 1 289 ? 5.963 -6.363 -21.209 1.00 72.88 289 VAL A O 1
ATOM 2176 N N . ALA A 1 290 ? 8.134 -6.431 -21.735 1.00 72.56 290 ALA A N 1
ATOM 2177 C CA . ALA A 1 290 ? 7.941 -6.885 -23.100 1.00 72.56 290 ALA A CA 1
ATOM 2178 C C . ALA A 1 290 ? 8.494 -8.303 -23.217 1.00 72.56 290 ALA A C 1
ATOM 2180 O O . ALA A 1 290 ? 9.666 -8.539 -22.904 1.00 72.56 290 ALA A O 1
ATOM 2181 N N . HIS A 1 291 ? 7.658 -9.238 -23.655 1.00 74.38 291 HIS A N 1
ATOM 2182 C CA . HIS A 1 291 ? 8.092 -10.580 -23.993 1.00 74.38 291 HIS A CA 1
ATOM 2183 C C . HIS A 1 291 ? 8.639 -10.563 -25.415 1.00 74.38 291 HIS A C 1
ATOM 2185 O O . HIS A 1 291 ? 7.891 -10.668 -26.380 1.00 74.38 291 HIS A O 1
ATOM 2191 N N . LYS A 1 292 ? 9.957 -10.389 -25.525 1.00 72.12 292 LYS A N 1
ATOM 2192 C CA . LYS A 1 292 ? 10.617 -10.345 -26.824 1.00 72.12 292 LYS A CA 1
ATOM 2193 C C . LYS A 1 292 ? 10.587 -11.719 -27.492 1.00 72.12 292 LYS A C 1
ATOM 2195 O O . LYS A 1 292 ? 11.099 -12.674 -26.910 1.00 72.12 292 LYS A O 1
ATOM 2200 N N . SER A 1 293 ? 10.076 -11.797 -28.717 1.00 78.19 293 SER A N 1
ATOM 2201 C CA . SER A 1 293 ? 10.202 -12.982 -29.580 1.00 78.19 293 SER A CA 1
ATOM 2202 C C . SER A 1 293 ? 11.626 -13.179 -30.118 1.00 78.19 293 SER A C 1
ATOM 2204 O O . SER A 1 293 ? 11.986 -14.285 -30.517 1.00 78.19 293 SER A O 1
ATOM 2206 N N . GLY A 1 294 ? 12.461 -12.131 -30.096 1.00 77.19 294 GLY A N 1
ATOM 2207 C CA . GLY A 1 294 ? 13.845 -12.165 -30.573 1.00 77.19 294 GLY A CA 1
ATOM 2208 C C . GLY A 1 294 ? 14.795 -11.221 -29.827 1.00 77.19 294 GLY A C 1
ATOM 2209 O O . GLY A 1 294 ? 14.530 -10.756 -28.720 1.00 77.19 294 GLY A O 1
ATOM 2210 N N . GLN A 1 295 ? 15.949 -10.917 -30.433 1.00 75.81 295 GLN A N 1
ATOM 2211 C CA . GLN A 1 295 ? 16.953 -10.026 -29.823 1.00 75.81 295 GLN A CA 1
ATOM 2212 C C . GLN A 1 295 ? 16.457 -8.576 -29.673 1.00 75.81 295 GLN A C 1
ATOM 2214 O O . GLN A 1 295 ? 16.844 -7.859 -28.744 1.00 75.81 295 GLN A O 1
ATOM 2219 N N . ARG A 1 296 ? 15.584 -8.141 -30.585 1.00 71.19 296 ARG A N 1
ATOM 2220 C CA . ARG A 1 296 ? 14.940 -6.825 -30.578 1.00 71.19 296 ARG A CA 1
ATOM 2221 C C . ARG A 1 296 ? 13.452 -6.986 -30.291 1.00 71.19 296 ARG A C 1
ATOM 2223 O O . ARG A 1 296 ? 12.891 -8.039 -30.557 1.00 71.19 296 ARG A O 1
ATOM 2230 N N . LEU A 1 297 ? 12.854 -5.929 -29.746 1.00 68.12 297 LEU A N 1
ATOM 2231 C CA . LEU A 1 297 ? 11.409 -5.846 -29.558 1.00 68.12 297 LEU A CA 1
ATOM 2232 C C . LEU A 1 297 ? 10.731 -5.734 -30.932 1.00 68.12 297 LEU A C 1
ATOM 2234 O O . LEU A 1 297 ? 10.937 -4.732 -31.629 1.00 68.12 297 LEU A O 1
ATOM 2238 N N . ALA A 1 298 ? 9.966 -6.751 -31.314 1.00 72.38 298 ALA A N 1
ATOM 2239 C CA . ALA A 1 298 ? 9.087 -6.729 -32.475 1.00 72.38 298 ALA A CA 1
ATOM 2240 C C . ALA A 1 298 ? 7.815 -5.917 -32.175 1.00 72.38 298 ALA A C 1
ATOM 2242 O O . ALA A 1 298 ? 7.504 -5.617 -31.023 1.00 72.38 298 ALA A O 1
ATOM 2243 N N . ALA A 1 299 ? 7.099 -5.500 -33.220 1.00 67.62 299 ALA A N 1
ATOM 2244 C CA . ALA A 1 299 ? 5.905 -4.663 -33.064 1.00 67.62 299 ALA A CA 1
ATOM 2245 C C . ALA A 1 299 ? 4.725 -5.418 -32.421 1.00 67.62 299 ALA A C 1
ATOM 2247 O O . ALA A 1 299 ? 3.876 -4.806 -31.781 1.00 67.62 299 ALA A O 1
ATOM 2248 N N . ASP A 1 300 ? 4.695 -6.732 -32.598 1.00 71.88 300 ASP A N 1
ATOM 2249 C CA . ASP A 1 300 ? 3.675 -7.682 -32.164 1.00 71.88 300 ASP A CA 1
ATOM 2250 C C . ASP A 1 300 ? 4.063 -8.456 -30.894 1.00 71.88 300 ASP A C 1
ATOM 2252 O O . ASP A 1 300 ? 3.288 -9.283 -30.411 1.00 71.88 300 ASP A O 1
ATOM 2256 N N . ASP A 1 301 ? 5.235 -8.169 -30.318 1.00 71.25 301 ASP A N 1
ATOM 2257 C CA . ASP A 1 301 ? 5.679 -8.801 -29.079 1.00 71.25 301 ASP A CA 1
ATOM 2258 C C . ASP A 1 301 ? 4.684 -8.522 -27.937 1.00 71.25 301 ASP A C 1
ATOM 2260 O O . ASP A 1 301 ? 4.371 -7.356 -27.656 1.00 71.25 301 ASP A O 1
ATOM 2264 N N . PRO A 1 302 ? 4.209 -9.558 -27.215 1.00 71.44 302 PRO A N 1
ATOM 2265 C CA . PRO A 1 302 ? 3.305 -9.366 -26.095 1.00 71.44 302 PRO A CA 1
ATOM 2266 C C . PRO A 1 302 ? 3.937 -8.477 -25.031 1.00 71.44 302 PRO A C 1
ATOM 2268 O O . PRO A 1 302 ? 5.078 -8.681 -24.609 1.00 71.44 302 PRO A O 1
ATOM 2271 N N . THR A 1 303 ? 3.169 -7.515 -24.536 1.00 69.94 303 THR A N 1
ATOM 2272 C CA . THR A 1 303 ? 3.616 -6.635 -23.460 1.00 69.94 303 THR A CA 1
ATOM 2273 C C . THR A 1 303 ? 2.662 -6.704 -22.281 1.00 69.94 303 THR A C 1
ATOM 2275 O O . THR A 1 303 ? 1.459 -6.902 -22.429 1.00 69.94 303 THR A O 1
ATOM 2278 N N . LEU A 1 304 ? 3.221 -6.591 -21.082 1.00 71.50 304 LEU A N 1
ATOM 2279 C CA . LEU A 1 304 ? 2.507 -6.704 -19.827 1.00 71.50 304 LEU A CA 1
ATOM 2280 C C . LEU A 1 304 ? 2.858 -5.518 -18.941 1.00 71.50 304 LEU A C 1
ATOM 2282 O O . LEU A 1 304 ? 4.023 -5.160 -18.760 1.00 71.50 304 LEU A O 1
ATOM 2286 N N . PHE A 1 305 ? 1.823 -4.915 -18.373 1.00 72.94 305 PHE A N 1
ATOM 2287 C CA . PHE A 1 305 ? 1.949 -3.840 -17.408 1.00 72.94 305 PHE A CA 1
ATOM 2288 C C . PHE A 1 305 ? 1.436 -4.310 -16.056 1.00 72.94 305 PHE A C 1
ATOM 2290 O O . PHE A 1 305 ? 0.374 -4.921 -15.963 1.00 72.94 305 PHE A O 1
ATOM 2297 N N . ALA A 1 306 ? 2.170 -3.974 -15.002 1.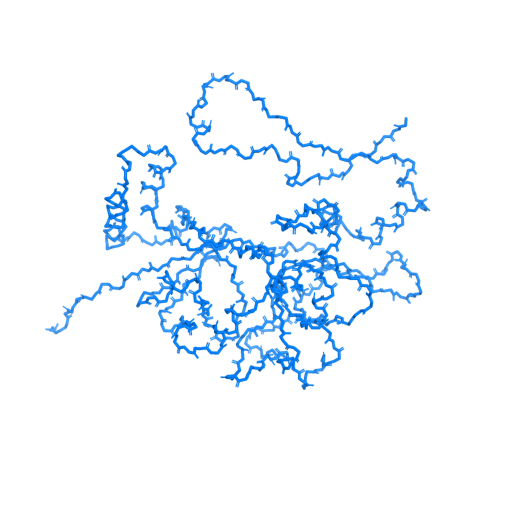00 74.00 306 ALA A N 1
ATOM 2298 C CA . ALA A 1 306 ? 1.721 -4.190 -13.637 1.00 74.00 306 ALA A CA 1
ATOM 2299 C C . ALA A 1 306 ? 2.023 -2.955 -12.795 1.00 74.00 306 ALA A C 1
ATOM 2301 O O . ALA A 1 306 ? 3.101 -2.368 -12.890 1.00 74.00 306 ALA A O 1
ATOM 2302 N N . LYS A 1 307 ? 1.080 -2.578 -11.934 1.00 78.62 307 LYS A N 1
ATOM 2303 C CA . LYS A 1 307 ? 1.253 -1.526 -10.935 1.00 78.62 307 LYS A CA 1
ATOM 2304 C C . LYS A 1 307 ? 0.679 -2.007 -9.617 1.00 78.62 307 LYS A C 1
ATOM 2306 O O . LYS A 1 307 ? -0.403 -2.578 -9.580 1.00 78.62 307 LYS A O 1
ATOM 2311 N N . GLY A 1 308 ? 1.361 -1.680 -8.533 1.00 84.50 308 GLY A N 1
ATOM 2312 C CA . GLY A 1 308 ? 0.833 -1.928 -7.205 1.00 84.50 308 GLY A CA 1
ATOM 2313 C C . GLY A 1 308 ? 1.873 -1.642 -6.147 1.00 84.50 308 GLY A C 1
ATOM 2314 O O . GLY A 1 308 ? 2.524 -0.599 -6.202 1.00 84.50 308 GLY A O 1
ATOM 2315 N N . ILE A 1 309 ? 2.000 -2.550 -5.186 1.00 89.56 309 ILE A N 1
ATOM 2316 C CA . ILE A 1 309 ? 2.880 -2.406 -4.026 1.00 89.56 309 ILE A CA 1
ATOM 2317 C C . ILE A 1 309 ? 3.824 -3.596 -3.978 1.00 89.56 309 ILE A C 1
ATOM 2319 O O . ILE A 1 309 ? 3.379 -4.738 -4.067 1.00 89.56 309 ILE A O 1
ATOM 2323 N N . LEU A 1 310 ? 5.114 -3.325 -3.825 1.00 92.88 310 LEU A N 1
ATOM 2324 C CA . LEU A 1 310 ? 6.097 -4.330 -3.455 1.00 92.88 310 LEU A CA 1
ATOM 2325 C C . LEU A 1 310 ? 6.409 -4.173 -1.978 1.00 92.88 310 LEU A C 1
ATOM 2327 O O . LEU A 1 310 ? 6.726 -3.077 -1.520 1.00 92.88 310 LEU A O 1
ATOM 2331 N N . ILE A 1 311 ? 6.331 -5.281 -1.254 1.00 94.69 311 ILE A N 1
ATOM 2332 C CA . ILE A 1 311 ? 6.805 -5.380 0.120 1.00 94.69 311 ILE A CA 1
ATOM 2333 C C . ILE A 1 311 ? 8.193 -6.016 0.074 1.00 94.69 311 ILE A C 1
ATOM 2335 O O . ILE A 1 311 ? 8.391 -7.060 -0.559 1.00 94.69 311 ILE A O 1
ATOM 2339 N N . VAL A 1 312 ? 9.156 -5.369 0.720 1.00 95.31 312 VAL A N 1
ATOM 2340 C CA . VAL A 1 312 ? 10.513 -5.884 0.866 1.00 95.31 312 VAL A CA 1
ATOM 2341 C C . VAL A 1 312 ? 10.501 -7.023 1.876 1.00 95.31 312 VAL A C 1
ATOM 2343 O O . VAL A 1 312 ? 10.035 -6.869 3.004 1.00 95.31 312 VAL A O 1
ATOM 2346 N N . VAL A 1 313 ? 11.019 -8.171 1.455 1.00 95.19 313 VAL A N 1
ATOM 2347 C CA . VAL A 1 313 ? 11.096 -9.393 2.251 1.00 95.19 313 VAL A CA 1
ATOM 2348 C C . VAL A 1 313 ? 12.569 -9.716 2.505 1.00 95.19 313 VAL A C 1
ATOM 2350 O O . VAL A 1 313 ? 13.323 -9.819 1.532 1.00 95.19 313 VAL A O 1
ATOM 2353 N N . PRO A 1 314 ? 12.991 -9.916 3.769 1.00 94.38 314 PRO A N 1
ATOM 2354 C CA . PRO A 1 314 ? 14.330 -10.403 4.078 1.00 94.38 314 PRO A CA 1
ATOM 2355 C C . PRO A 1 314 ? 14.639 -11.697 3.327 1.00 94.38 314 PRO A C 1
ATOM 2357 O O . PRO A 1 314 ? 13.805 -12.600 3.274 1.00 94.38 314 PRO A O 1
ATOM 2360 N N . ASP A 1 315 ? 15.842 -11.815 2.776 1.00 92.62 315 ASP A N 1
ATOM 2361 C CA . ASP A 1 315 ? 16.220 -12.942 1.916 1.00 92.62 315 ASP A CA 1
ATOM 2362 C C . ASP A 1 315 ? 16.025 -14.311 2.590 1.00 92.62 315 ASP A C 1
ATOM 2364 O O . ASP A 1 315 ? 15.564 -15.250 1.945 1.00 92.62 315 ASP A O 1
ATOM 2368 N N . GLN A 1 316 ? 16.277 -14.407 3.899 1.00 91.81 316 GLN A N 1
ATOM 2369 C CA . GLN A 1 316 ? 16.063 -15.619 4.705 1.00 91.81 316 GLN A CA 1
ATOM 2370 C C . GLN A 1 316 ? 14.592 -16.052 4.829 1.00 91.81 316 GLN A C 1
ATOM 2372 O O . GLN A 1 316 ? 14.316 -17.214 5.101 1.00 91.81 316 GLN A O 1
ATOM 2377 N N . MET A 1 317 ? 13.649 -15.126 4.633 1.00 92.81 317 MET A N 1
ATOM 2378 C CA . MET A 1 317 ? 12.207 -15.397 4.652 1.00 92.81 317 MET A CA 1
ATOM 2379 C C . MET A 1 317 ? 11.667 -15.743 3.259 1.00 92.81 317 MET A C 1
ATOM 2381 O O . MET A 1 317 ? 10.470 -16.004 3.093 1.00 92.81 317 MET A O 1
ATOM 2385 N N . TRP A 1 318 ? 12.526 -15.706 2.232 1.00 91.00 318 TRP A N 1
ATOM 2386 C CA . TRP A 1 318 ? 12.126 -16.004 0.868 1.00 91.00 318 TRP A CA 1
ATOM 2387 C C . TRP A 1 318 ? 11.857 -17.508 0.695 1.00 91.00 318 TRP A C 1
ATOM 2389 O O . TRP A 1 318 ? 12.687 -18.322 1.099 1.00 91.00 318 TRP A O 1
ATOM 2399 N N . PRO A 1 319 ? 10.752 -17.925 0.051 1.00 85.94 319 PRO A N 1
ATOM 2400 C CA . PRO A 1 319 ? 10.364 -19.334 0.032 1.00 85.94 319 PRO A CA 1
ATOM 2401 C C . PRO A 1 319 ? 11.323 -20.179 -0.823 1.00 85.94 319 PRO A C 1
ATOM 2403 O O . PRO A 1 319 ? 11.361 -20.035 -2.054 1.00 85.94 319 PRO A O 1
ATOM 2406 N N . ALA A 1 320 ? 12.066 -21.082 -0.175 1.00 71.81 320 ALA A N 1
ATOM 2407 C CA . ALA A 1 320 ? 13.047 -21.966 -0.813 1.00 71.81 320 ALA A CA 1
ATOM 2408 C C . ALA A 1 320 ? 12.405 -23.006 -1.752 1.00 71.81 320 ALA A C 1
ATOM 2410 O O . ALA A 1 320 ? 12.954 -23.289 -2.819 1.00 71.81 320 ALA A O 1
ATOM 2411 N N . ASP A 1 321 ? 11.213 -23.496 -1.400 1.00 65.44 321 ASP A N 1
ATOM 2412 C CA . ASP A 1 321 ? 10.505 -24.568 -2.119 1.00 65.44 321 ASP A CA 1
ATOM 2413 C C . ASP A 1 321 ? 9.520 -24.060 -3.177 1.00 65.44 321 ASP A C 1
ATOM 2415 O O . ASP A 1 321 ? 8.786 -24.832 -3.794 1.00 65.44 321 ASP A O 1
ATOM 2419 N N . SER A 1 322 ? 9.479 -22.748 -3.419 1.00 62.00 322 SER A N 1
ATOM 2420 C CA . SER A 1 322 ? 8.613 -22.224 -4.472 1.00 62.00 322 SER A CA 1
ATOM 2421 C C . SER A 1 322 ? 9.156 -22.612 -5.860 1.00 62.00 322 SER A C 1
ATOM 2423 O O . SER A 1 322 ? 10.371 -22.556 -6.083 1.00 62.00 322 SER A O 1
ATOM 2425 N N . PRO A 1 323 ? 8.292 -22.902 -6.856 1.00 60.00 323 PRO A N 1
ATOM 2426 C CA . PRO A 1 323 ? 8.726 -23.081 -8.253 1.00 60.00 323 PRO A CA 1
ATOM 2427 C C . PRO A 1 323 ? 9.487 -21.850 -8.785 1.00 60.00 323 PRO A C 1
ATOM 2429 O O . PRO A 1 323 ? 10.276 -21.929 -9.721 1.00 60.00 323 PRO A O 1
ATOM 2432 N N . ASN A 1 324 ? 9.321 -20.723 -8.093 1.00 62.56 324 ASN A N 1
ATOM 2433 C CA . ASN A 1 324 ? 9.929 -19.433 -8.348 1.00 62.56 324 ASN A CA 1
ATOM 2434 C C . ASN A 1 324 ? 11.097 -19.109 -7.399 1.00 62.56 324 ASN A C 1
ATOM 2436 O O . ASN A 1 324 ? 11.461 -17.941 -7.249 1.00 62.56 324 ASN A O 1
ATOM 2440 N N . LYS A 1 325 ? 11.741 -20.108 -6.780 1.00 65.50 325 LYS A N 1
ATOM 2441 C CA . LYS A 1 325 ? 12.861 -19.914 -5.836 1.00 65.50 325 LYS A CA 1
ATOM 2442 C C . LYS A 1 325 ? 14.047 -19.138 -6.406 1.00 65.50 325 LYS A C 1
ATOM 2444 O O . LYS A 1 325 ? 14.807 -18.529 -5.663 1.00 65.50 325 LYS A O 1
ATOM 2449 N N . ARG A 1 326 ? 14.212 -19.159 -7.733 1.00 72.12 326 ARG A N 1
ATOM 2450 C CA . ARG A 1 326 ? 15.259 -18.415 -8.450 1.00 72.12 326 ARG A CA 1
ATOM 2451 C C . ARG A 1 326 ? 14.860 -16.978 -8.791 1.00 72.12 326 ARG A C 1
ATOM 2453 O O . ARG A 1 326 ? 15.685 -16.254 -9.343 1.00 72.12 326 ARG A O 1
ATOM 2460 N N . SER A 1 327 ? 13.614 -16.593 -8.532 1.00 79.75 327 SER A N 1
ATOM 2461 C CA . SER A 1 327 ? 13.137 -15.236 -8.766 1.00 79.75 327 SER A CA 1
ATOM 2462 C C . SER A 1 327 ? 13.494 -14.311 -7.616 1.00 79.75 327 SER A C 1
ATOM 2464 O O . SER A 1 327 ? 13.598 -14.724 -6.459 1.00 79.75 327 SER A O 1
ATOM 2466 N N . SER A 1 328 ? 13.680 -13.049 -7.970 1.00 84.31 328 SER A N 1
ATOM 2467 C CA . SER A 1 328 ? 13.998 -11.973 -7.041 1.00 84.31 328 SER A CA 1
ATOM 2468 C C . SER A 1 328 ? 12.749 -11.172 -6.660 1.00 84.31 328 SER A C 1
ATOM 2470 O O . SER A 1 328 ? 12.762 -10.440 -5.672 1.00 84.31 328 SER A O 1
ATOM 2472 N N . THR A 1 329 ? 11.670 -11.324 -7.434 1.00 84.94 329 THR A N 1
ATOM 2473 C CA . THR A 1 329 ? 10.356 -10.720 -7.203 1.00 84.94 329 THR A CA 1
ATOM 2474 C C . THR A 1 329 ? 9.234 -11.724 -7.473 1.00 84.94 329 THR A C 1
ATOM 2476 O O . THR A 1 329 ? 9.351 -12.585 -8.349 1.00 84.94 329 THR A O 1
ATOM 2479 N N . ALA A 1 330 ? 8.131 -11.598 -6.734 1.00 85.75 330 ALA A N 1
ATOM 2480 C CA . ALA A 1 330 ? 6.919 -12.394 -6.907 1.00 85.75 330 ALA A CA 1
ATOM 2481 C C . ALA A 1 330 ? 5.688 -11.489 -6.882 1.00 85.75 330 ALA A C 1
ATOM 2483 O O . ALA A 1 330 ? 5.385 -10.867 -5.865 1.00 85.75 330 ALA A O 1
ATOM 2484 N N . ILE A 1 331 ? 4.979 -11.413 -8.004 1.00 82.94 331 ILE A N 1
ATOM 2485 C CA . ILE A 1 331 ? 3.854 -10.500 -8.197 1.00 82.94 331 ILE A CA 1
ATOM 2486 C C . ILE A 1 331 ? 2.678 -11.299 -8.730 1.00 82.94 331 ILE A C 1
ATOM 2488 O O . ILE A 1 331 ? 2.836 -12.037 -9.696 1.00 82.94 331 ILE A O 1
ATOM 2492 N N . SER A 1 332 ? 1.504 -11.143 -8.120 1.00 76.88 332 SER A N 1
ATOM 2493 C CA . SER A 1 332 ? 0.270 -11.637 -8.728 1.00 76.88 332 SER A CA 1
ATOM 2494 C C . SER A 1 332 ? -0.272 -10.561 -9.653 1.00 76.88 332 SER A C 1
ATOM 2496 O O . SER A 1 332 ? -0.501 -9.428 -9.217 1.00 76.88 332 SER A O 1
ATOM 2498 N N . THR A 1 333 ? -0.465 -10.907 -10.917 1.00 65.94 333 THR A N 1
ATOM 2499 C CA . THR A 1 333 ? -1.074 -10.015 -11.901 1.00 65.94 333 THR A CA 1
ATOM 2500 C C . THR A 1 333 ? -2.417 -10.566 -12.311 1.00 65.94 333 THR A C 1
ATOM 2502 O O . THR A 1 333 ? -2.531 -11.773 -12.537 1.00 65.94 333 THR A O 1
ATOM 2505 N N . ALA A 1 334 ? -3.383 -9.663 -12.477 1.00 53.75 334 ALA A N 1
ATOM 2506 C CA . ALA A 1 334 ? -4.607 -10.017 -13.157 1.00 53.75 334 ALA A CA 1
ATOM 2507 C C . ALA A 1 334 ? -4.269 -10.600 -14.533 1.00 53.75 334 ALA A C 1
ATOM 2509 O O . ALA A 1 334 ? -3.349 -10.114 -15.200 1.00 53.75 334 ALA A O 1
ATOM 2510 N N . THR A 1 335 ? -4.963 -11.668 -14.924 1.00 45.72 335 THR A N 1
ATOM 2511 C CA . THR A 1 335 ? -4.796 -12.297 -16.245 1.00 45.72 335 THR A CA 1
ATOM 2512 C C . THR A 1 335 ? -4.796 -11.206 -17.326 1.00 45.72 335 THR A C 1
ATOM 2514 O O . THR A 1 335 ? -5.636 -10.306 -17.232 1.00 45.72 335 THR A O 1
ATOM 2517 N N . PRO A 1 336 ? -3.888 -11.228 -18.325 1.00 39.06 336 PRO A N 1
ATOM 2518 C CA . PRO A 1 336 ? -3.913 -10.255 -19.410 1.00 39.06 336 PRO A CA 1
ATOM 2519 C C . PRO A 1 336 ? -5.217 -10.423 -20.195 1.00 39.06 336 PRO A C 1
ATOM 2521 O O . PRO A 1 336 ? -5.322 -11.238 -21.105 1.00 39.06 336 PRO A O 1
ATOM 2524 N N . LEU A 1 337 ? -6.242 -9.670 -19.804 1.00 29.31 337 LEU A N 1
ATOM 2525 C CA . LEU A 1 337 ? -7.427 -9.465 -20.612 1.00 29.31 337 LEU A CA 1
ATOM 2526 C C . LEU A 1 337 ? -6.979 -8.629 -21.805 1.00 29.31 337 LEU A C 1
ATOM 2528 O O . LEU A 1 337 ? -6.556 -7.480 -21.652 1.00 29.31 337 LEU A O 1
ATOM 2532 N N . SER A 1 338 ? -7.048 -9.219 -22.998 1.00 29.78 338 SER A N 1
ATOM 2533 C CA . SER A 1 338 ? -7.064 -8.441 -24.227 1.00 29.78 338 SER A CA 1
ATOM 2534 C C . SER A 1 338 ? -8.187 -7.418 -24.092 1.00 29.78 338 SER A C 1
ATOM 2536 O O . SER A 1 338 ? -9.350 -7.799 -23.978 1.00 29.78 338 SER A O 1
ATOM 2538 N N . SER A 1 339 ? -7.828 -6.138 -24.101 1.00 31.05 339 SER A N 1
ATOM 2539 C CA . SER A 1 339 ? -8.726 -4.983 -24.038 1.00 31.05 339 SER A CA 1
ATOM 2540 C C . SER A 1 339 ? -9.587 -4.837 -22.768 1.00 31.05 339 SER A C 1
ATOM 2542 O O . SER A 1 339 ? -10.339 -5.713 -22.355 1.00 31.05 339 SER A O 1
ATOM 2544 N N . SER A 1 340 ? -9.527 -3.631 -22.198 1.00 30.47 340 SER A N 1
ATOM 2545 C CA . SER A 1 340 ? -10.499 -3.065 -21.252 1.00 30.47 340 SER A CA 1
ATOM 2546 C C . SER A 1 340 ? -10.713 -3.799 -19.920 1.00 30.47 340 SER A C 1
ATOM 2548 O O . SER A 1 340 ? -11.763 -4.379 -19.671 1.00 30.47 340 SER A O 1
ATOM 2550 N N . ALA A 1 341 ? -9.775 -3.647 -18.986 1.00 24.52 341 ALA A N 1
ATOM 2551 C CA . ALA A 1 341 ? -10.113 -3.689 -17.564 1.00 24.52 341 ALA A CA 1
ATOM 2552 C C . ALA A 1 341 ? -9.162 -2.787 -16.769 1.00 24.52 341 ALA A C 1
ATOM 2554 O O . ALA A 1 341 ? -7.977 -3.069 -16.599 1.00 24.52 341 ALA A O 1
ATOM 2555 N N . THR A 1 342 ? -9.687 -1.666 -16.284 1.00 32.00 342 THR A N 1
ATOM 2556 C CA . THR A 1 342 ? -9.043 -0.792 -15.303 1.00 32.00 342 THR A CA 1
ATOM 2557 C C . THR A 1 342 ? -8.889 -1.534 -13.970 1.00 32.00 342 THR A C 1
ATOM 2559 O O . THR A 1 342 ? -9.783 -1.521 -13.127 1.00 32.00 342 THR A O 1
ATOM 2562 N N . GLY A 1 343 ? -7.739 -2.185 -13.775 1.00 28.75 343 GLY A N 1
ATOM 2563 C CA . GLY A 1 343 ? -7.319 -2.765 -12.495 1.00 28.75 343 GLY A CA 1
ATOM 2564 C C . GLY A 1 343 ? -6.816 -1.698 -11.501 1.00 28.75 343 GLY A C 1
ATOM 2565 O O . GLY A 1 343 ? -6.235 -0.687 -11.917 1.00 28.75 343 GLY A O 1
ATOM 2566 N N . PRO A 1 344 ? -7.054 -1.862 -10.187 1.00 32.19 344 PRO A N 1
ATOM 2567 C CA . PRO A 1 344 ? -7.005 -0.775 -9.217 1.00 32.19 344 PRO A CA 1
ATOM 2568 C C . PRO A 1 344 ? -5.585 -0.472 -8.722 1.00 32.19 344 PRO A C 1
ATOM 2570 O O . PRO A 1 344 ? -4.922 -1.273 -8.073 1.00 32.19 344 PRO A O 1
ATOM 2573 N N . GLY A 1 345 ? -5.137 0.761 -8.948 1.00 28.56 345 GLY A N 1
ATOM 2574 C CA . GLY A 1 345 ? -3.952 1.294 -8.284 1.00 28.56 345 GLY A CA 1
ATOM 2575 C C . GLY A 1 345 ? -4.191 1.513 -6.786 1.00 28.56 345 GLY A C 1
ATOM 2576 O O . GLY A 1 345 ? -5.230 2.038 -6.383 1.00 28.56 345 GLY A O 1
ATOM 2577 N N . SER A 1 346 ? -3.188 1.153 -5.978 1.00 29.14 346 SER A N 1
ATOM 2578 C CA . SER A 1 346 ? -3.037 1.518 -4.561 1.00 29.14 346 SER A CA 1
ATOM 2579 C C . SER A 1 346 ? -3.574 2.928 -4.283 1.00 29.14 346 SER A C 1
ATOM 2581 O O . SER A 1 346 ? -3.052 3.919 -4.800 1.00 29.14 346 SER A O 1
ATOM 2583 N N . THR A 1 347 ? -4.642 2.998 -3.487 1.00 30.61 347 THR A N 1
ATOM 2584 C CA . THR A 1 347 ? -5.276 4.244 -3.046 1.00 30.61 347 THR A CA 1
ATOM 2585 C C . THR A 1 347 ? -5.486 4.173 -1.536 1.00 30.61 347 THR A C 1
ATOM 2587 O O . THR A 1 347 ? -5.809 3.113 -1.001 1.00 30.61 347 THR A O 1
ATOM 2590 N N . SER A 1 348 ? -5.254 5.304 -0.867 1.00 29.33 348 SER A N 1
ATOM 2591 C CA . SER A 1 348 ? -5.378 5.498 0.581 1.00 29.33 348 SER A CA 1
ATOM 2592 C C . SER A 1 348 ? -6.684 4.922 1.127 1.00 29.33 348 SER A C 1
ATOM 2594 O O . SER A 1 348 ? -7.758 5.254 0.626 1.00 29.33 348 SER A O 1
ATOM 2596 N N . MET A 1 349 ? -6.579 4.113 2.178 1.00 30.73 349 MET A N 1
ATOM 2597 C CA . MET A 1 349 ? -7.715 3.604 2.940 1.00 30.73 349 MET A CA 1
ATOM 2598 C C . MET A 1 349 ? -7.874 4.386 4.240 1.00 30.73 349 MET A C 1
ATOM 2600 O O . MET A 1 349 ? -6.893 4.892 4.793 1.00 30.73 349 MET A O 1
ATOM 2604 N N . CYS A 1 350 ? -9.111 4.473 4.716 1.00 25.53 350 CYS A N 1
ATOM 2605 C CA . CYS A 1 350 ? -9.450 4.978 6.040 1.00 25.53 350 CYS A CA 1
ATOM 2606 C C . CYS A 1 350 ? -10.021 3.816 6.855 1.00 25.53 350 CYS A C 1
ATOM 2608 O O . CYS A 1 350 ? -10.824 3.043 6.325 1.00 25.53 350 CYS A O 1
ATOM 2610 N N . ALA A 1 351 ? -9.594 3.675 8.111 1.00 33.75 351 ALA A N 1
ATOM 2611 C CA . ALA A 1 351 ? -10.085 2.624 8.993 1.00 33.75 351 ALA A CA 1
ATOM 2612 C C . ALA A 1 351 ? -10.468 3.162 10.374 1.00 33.75 351 ALA A C 1
ATOM 2614 O O . ALA A 1 351 ? -9.697 3.903 10.964 1.00 33.75 351 ALA A O 1
ATOM 2615 N N . SER A 1 352 ? -11.638 2.807 10.901 1.00 30.67 352 SER A N 1
ATOM 2616 C CA . SER A 1 352 ? -12.129 3.298 12.201 1.00 30.67 352 SER A CA 1
ATOM 2617 C C . SER A 1 352 ? -12.609 2.149 13.086 1.00 30.67 352 SER A C 1
ATOM 2619 O O . SER A 1 352 ? -13.197 1.194 12.572 1.00 30.67 352 SER A O 1
ATOM 2621 N N . SER A 1 353 ? -12.406 2.261 14.403 1.00 31.22 353 SER A N 1
ATOM 2622 C CA . SER A 1 353 ? -12.971 1.347 15.404 1.00 31.22 353 SER A CA 1
ATOM 2623 C C . SER A 1 353 ? -14.229 1.924 16.071 1.00 31.22 353 SER A C 1
ATOM 2625 O O . SER A 1 353 ? -14.349 3.133 16.303 1.00 31.22 353 SER A O 1
ATOM 2627 N N . THR A 1 354 ? -15.181 1.045 16.385 1.00 31.16 354 THR A N 1
ATOM 2628 C CA . THR A 1 354 ? -16.414 1.355 17.140 1.00 31.16 354 THR A CA 1
ATOM 2629 C C . THR A 1 354 ? -16.486 0.486 18.388 1.00 31.16 354 THR A C 1
ATOM 2631 O O . THR A 1 354 ? -16.346 -0.735 18.287 1.00 31.16 354 THR A O 1
ATOM 2634 N N . ARG A 1 355 ? -16.703 1.083 19.567 1.00 31.94 355 ARG A N 1
ATOM 2635 C CA . ARG A 1 355 ? -16.796 0.339 20.837 1.00 31.94 355 ARG A CA 1
ATOM 2636 C C . ARG A 1 355 ? -18.122 -0.420 20.900 1.00 31.94 355 ARG A C 1
ATOM 2638 O O . ARG A 1 355 ? -19.172 0.120 20.582 1.00 31.94 355 ARG A O 1
ATOM 2645 N N . ARG A 1 356 ? -18.096 -1.667 21.376 1.00 30.25 356 ARG A N 1
ATOM 2646 C CA . ARG A 1 356 ? -19.322 -2.391 21.741 1.00 30.25 356 ARG A CA 1
ATOM 2647 C C . ARG A 1 356 ? -19.812 -1.878 23.097 1.00 30.25 356 ARG A C 1
ATOM 2649 O O . ARG A 1 356 ? -19.070 -1.947 24.076 1.00 30.25 356 ARG A O 1
ATOM 2656 N N . SER A 1 357 ? -21.057 -1.413 23.175 1.00 27.39 357 SER A N 1
ATOM 2657 C CA . SER A 1 357 ? -21.714 -1.158 24.455 1.00 27.39 357 SER A CA 1
ATOM 2658 C C . SER A 1 357 ? -21.911 -2.488 25.197 1.00 27.39 357 SER A C 1
ATOM 2660 O O . SER A 1 357 ? -22.551 -3.421 24.712 1.00 27.39 357 SER A O 1
ATOM 2662 N N . ARG A 1 358 ? -21.312 -2.611 26.386 1.00 27.83 358 ARG A N 1
ATOM 2663 C CA . ARG A 1 358 ? -21.661 -3.654 27.356 1.00 27.83 358 ARG A CA 1
ATOM 2664 C C . ARG A 1 358 ? -22.745 -3.098 28.274 1.00 27.83 358 ARG A C 1
ATOM 2666 O O . ARG A 1 358 ? -22.444 -2.288 29.144 1.00 27.83 358 ARG A O 1
ATOM 2673 N N . ARG A 1 359 ? -23.972 -3.608 28.159 1.00 26.66 359 ARG A N 1
ATOM 2674 C CA . ARG A 1 359 ? -24.813 -3.860 29.336 1.00 26.66 359 ARG A CA 1
ATOM 2675 C C . ARG A 1 359 ? -25.794 -4.995 29.074 1.00 26.66 359 ARG A C 1
ATOM 2677 O O . ARG A 1 359 ? -26.352 -5.131 27.992 1.00 26.66 359 ARG A O 1
ATOM 2684 N N . ALA A 1 360 ? -25.883 -5.843 30.088 1.00 29.31 360 ALA A N 1
ATOM 2685 C CA . ALA A 1 360 ? -26.592 -7.101 30.139 1.00 29.31 360 ALA A CA 1
ATOM 2686 C C . ALA A 1 360 ? -28.106 -6.917 30.278 1.00 29.31 360 ALA A C 1
ATOM 2688 O O . ALA A 1 360 ? -28.545 -6.033 31.006 1.00 29.31 360 ALA A O 1
ATOM 2689 N N . ALA A 1 361 ? -28.865 -7.830 29.672 1.00 23.47 361 ALA A N 1
ATOM 2690 C CA . ALA A 1 361 ? -30.058 -8.417 30.277 1.00 23.47 361 ALA A CA 1
ATOM 2691 C C . ALA A 1 361 ? -30.435 -9.711 29.528 1.00 23.47 361 ALA A C 1
ATOM 2693 O O . ALA A 1 361 ? -30.959 -9.694 28.419 1.00 23.47 361 ALA A O 1
ATOM 2694 N N . ARG A 1 362 ? -30.160 -10.849 30.160 1.00 27.12 362 ARG A N 1
ATOM 2695 C CA . ARG A 1 362 ? -31.088 -11.987 30.239 1.00 27.12 362 ARG A CA 1
ATOM 2696 C C . ARG A 1 362 ? -31.182 -12.336 31.734 1.00 27.12 362 ARG A C 1
ATOM 2698 O O . ARG A 1 362 ? -30.183 -12.098 32.416 1.00 27.12 362 ARG A O 1
ATOM 2705 N N . PRO A 1 363 ? -32.282 -12.905 32.259 1.00 35.34 363 PRO A N 1
ATOM 2706 C CA . PRO A 1 363 ? -33.420 -13.500 31.550 1.00 35.34 363 PRO A CA 1
ATOM 2707 C C . PRO A 1 363 ? -34.808 -13.002 32.023 1.00 35.34 363 PRO A C 1
ATOM 2709 O O . PRO A 1 363 ? -34.985 -12.608 33.173 1.00 35.34 363 PRO A O 1
ATOM 2712 N N . ARG A 1 364 ? -35.814 -13.122 31.156 1.00 29.72 364 ARG A N 1
ATOM 2713 C CA . ARG A 1 364 ? -36.942 -14.054 31.311 1.00 29.72 364 ARG A CA 1
ATOM 2714 C C . ARG A 1 364 ? -37.494 -14.372 29.930 1.00 29.72 364 ARG A C 1
ATOM 2716 O O . ARG A 1 364 ? -37.489 -13.443 29.093 1.00 29.72 364 ARG A O 1
#

Radius of gyration: 24.03 Å; chains: 1; bounding box: 60×61×69 Å